Protein AF-A0A7S2YCL0-F1 (afdb_monomer_lite)

InterPro domains:
  IPR013525 ABC-2 type transporter, transmembrane domain [PF12698] (14-224)
  IPR026082 ABC transporter A [PTHR19229] (8-286)

Foldseek 3Di:
DDPDPDDDDDDDDDDFDFDVVLVVCLLCQLVVVLVVCLQVQLVLLLVLLVCLLVVVVVVVVVVPDDPVVVLVVSLVVQLVVLLVVLVVVLVVCCVPPQVQADSVLSSLLSSLLSLLSSLQSLLLSLVDNDSVVRSVVRSVVSVVLQVVLVVCPPPDLQPPLVVLLVSLLRSSSLSSVLSSQQSVCVRRSNGDDPVQQPDGSCGNVNSSVSSNVSSVVSNVSSVLSNQQPDRPDDPRDHNCVVVDCCVVVCVVVVVVVVVVVVVVVVVVVVVVVVVVVVVVVVPPDDDDDDDDDDDDDDDDDDDDDDDPDDDDDDDDDDDDDDDDDDDDDDDD

Structure (mmCIF, N/CA/C/O backbone):
data_AF-A0A7S2YCL0-F1
#
_entry.id   AF-A0A7S2YCL0-F1
#
loop_
_atom_site.group_PDB
_atom_site.id
_atom_site.type_symbol
_atom_site.label_atom_id
_atom_site.label_alt_id
_atom_site.label_comp_id
_atom_site.label_asym_id
_atom_site.label_entity_id
_atom_site.label_seq_id
_atom_site.pdbx_PDB_ins_code
_atom_site.Cartn_x
_atom_site.Cartn_y
_atom_site.Cartn_z
_atom_site.occupancy
_atom_site.B_iso_or_equiv
_atom_site.auth_seq_id
_atom_site.auth_comp_id
_atom_site.auth_asym_id
_atom_site.auth_atom_id
_atom_site.pdbx_PDB_model_num
ATOM 1 N N . VAL A 1 1 ? 54.023 2.429 -28.620 1.00 55.50 1 VAL A N 1
ATOM 2 C CA . VAL A 1 1 ? 54.886 1.335 -29.117 1.00 55.50 1 VAL A CA 1
ATOM 3 C C . VAL A 1 1 ? 54.795 0.177 -28.138 1.00 55.50 1 VAL A C 1
ATOM 5 O O . VAL A 1 1 ? 55.450 0.216 -27.111 1.00 55.50 1 VAL A O 1
ATOM 8 N N . THR A 1 2 ? 53.963 -0.818 -28.432 1.00 47.81 2 THR A N 1
ATOM 9 C CA . THR A 1 2 ? 54.122 -2.187 -27.924 1.00 47.81 2 THR A CA 1
ATOM 10 C C . THR A 1 2 ? 53.833 -3.111 -29.101 1.00 47.81 2 THR A C 1
ATOM 12 O O . THR A 1 2 ? 52.740 -3.145 -29.658 1.00 47.81 2 THR A O 1
ATOM 15 N N . SER A 1 3 ? 54.898 -3.748 -29.567 1.00 60.94 3 SER A N 1
ATOM 16 C CA . SER A 1 3 ? 55.007 -4.518 -30.798 1.00 60.94 3 SER A CA 1
ATOM 17 C C . SER A 1 3 ? 54.589 -5.972 -30.580 1.00 60.94 3 SER A C 1
ATOM 19 O O . SER A 1 3 ? 55.447 -6.843 -30.541 1.00 60.94 3 SER A O 1
ATOM 21 N N . ASN A 1 4 ? 53.292 -6.235 -30.421 1.00 62.94 4 ASN A N 1
ATOM 22 C CA . ASN A 1 4 ? 52.701 -7.570 -30.566 1.00 62.94 4 ASN A CA 1
ATOM 23 C C . ASN A 1 4 ? 51.269 -7.388 -31.084 1.00 62.94 4 ASN A C 1
ATOM 25 O O . ASN A 1 4 ? 50.404 -6.895 -30.365 1.00 62.94 4 ASN A O 1
ATOM 29 N N . GLY A 1 5 ? 51.054 -7.706 -32.362 1.00 67.75 5 GLY A N 1
ATOM 30 C CA . GLY A 1 5 ? 49.832 -7.414 -33.116 1.00 67.75 5 GLY A CA 1
ATOM 31 C C . GLY A 1 5 ? 48.642 -8.294 -32.737 1.00 67.75 5 GLY A C 1
ATOM 32 O O . GLY A 1 5 ? 48.183 -9.085 -33.554 1.00 67.75 5 GLY A O 1
ATOM 33 N N . VAL A 1 6 ? 48.135 -8.150 -31.514 1.00 71.50 6 VAL A N 1
ATOM 34 C CA . VAL A 1 6 ? 46.817 -8.662 -31.128 1.00 71.50 6 VAL A CA 1
ATOM 35 C C . VAL A 1 6 ? 45.834 -7.503 -31.225 1.00 71.50 6 VAL A C 1
ATOM 37 O O . VAL A 1 6 ? 45.839 -6.594 -30.398 1.00 71.50 6 VAL A O 1
ATOM 40 N N . TRP A 1 7 ? 45.011 -7.524 -32.269 1.00 76.12 7 TRP A N 1
ATOM 41 C CA . TRP A 1 7 ? 43.908 -6.588 -32.433 1.00 76.12 7 TRP A CA 1
ATOM 42 C C . TRP A 1 7 ? 42.736 -7.083 -31.588 1.00 76.12 7 TRP A C 1
ATOM 44 O O . TRP A 1 7 ? 42.111 -8.087 -31.922 1.00 76.12 7 TRP A O 1
ATOM 54 N N . SER A 1 8 ? 42.447 -6.406 -30.480 1.00 80.31 8 SER A N 1
ATOM 55 C CA . SER A 1 8 ? 41.167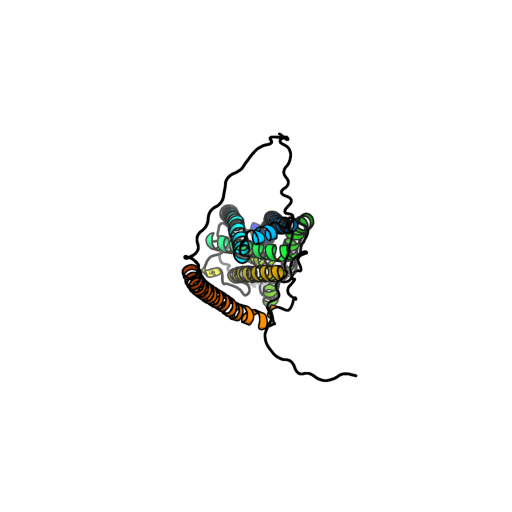 -6.555 -29.792 1.00 80.31 8 SER A CA 1
ATOM 56 C C . SER A 1 8 ? 40.223 -5.468 -30.297 1.00 80.31 8 SER A C 1
ATOM 58 O O . SER A 1 8 ? 40.535 -4.279 -30.254 1.00 80.31 8 SER A O 1
ATOM 60 N N . MET A 1 9 ? 39.068 -5.881 -30.813 1.00 83.69 9 MET A N 1
ATOM 61 C CA . MET A 1 9 ? 37.976 -4.969 -31.135 1.00 83.69 9 MET A CA 1
ATOM 62 C C . MET A 1 9 ? 36.894 -5.135 -30.063 1.00 83.69 9 MET A C 1
ATOM 64 O O . MET A 1 9 ? 36.550 -6.278 -29.745 1.00 83.69 9 MET A O 1
ATOM 68 N N . PRO A 1 10 ? 36.380 -4.045 -29.466 1.00 84.31 10 PRO A N 1
ATOM 69 C CA . PRO A 1 10 ? 35.252 -4.147 -28.550 1.00 84.31 10 PRO A CA 1
ATOM 70 C C . PRO A 1 10 ? 34.038 -4.724 -29.286 1.00 84.31 10 PRO A C 1
ATOM 72 O O . PRO A 1 10 ? 33.841 -4.462 -30.475 1.00 84.31 10 PRO A O 1
ATOM 75 N N . MET A 1 11 ? 33.225 -5.515 -28.583 1.00 87.38 11 MET A N 1
ATOM 76 C CA . MET A 1 11 ? 31.967 -6.004 -29.147 1.00 87.38 11 MET A CA 1
ATOM 77 C C . MET A 1 11 ? 31.071 -4.804 -29.490 1.00 87.38 11 MET A C 1
ATOM 79 O O . MET A 1 11 ? 30.943 -3.901 -28.659 1.00 87.38 11 MET A O 1
ATOM 83 N N . PRO A 1 12 ? 30.463 -4.762 -30.688 1.00 83.62 12 PRO A N 1
ATOM 84 C CA . PRO A 1 12 ? 29.561 -3.680 -31.050 1.00 83.62 12 PRO A CA 1
ATOM 85 C C . PRO A 1 12 ? 28.345 -3.699 -30.120 1.00 83.62 12 PRO A C 1
ATOM 87 O O . PRO A 1 12 ? 27.658 -4.713 -30.002 1.00 83.62 12 PRO A O 1
ATOM 90 N N . THR A 1 13 ? 28.078 -2.577 -29.459 1.00 79.81 13 THR A N 1
ATOM 91 C CA . THR A 1 13 ? 26.872 -2.383 -28.652 1.00 79.81 13 THR A CA 1
ATOM 92 C C . THR A 1 13 ? 25.811 -1.687 -29.493 1.00 79.81 13 THR A C 1
ATOM 94 O O . THR A 1 13 ? 26.124 -0.788 -30.277 1.00 79.81 13 THR A O 1
ATOM 97 N N . ALA A 1 14 ? 24.548 -2.088 -29.338 1.00 79.69 14 ALA A N 1
ATOM 98 C CA . ALA A 1 14 ? 23.437 -1.333 -29.908 1.00 79.69 14 ALA A CA 1
ATOM 99 C C . ALA A 1 14 ? 23.465 0.111 -29.375 1.00 79.69 14 ALA A C 1
ATOM 101 O O . ALA A 1 14 ? 23.953 0.353 -28.269 1.00 79.69 14 ALA A O 1
ATOM 102 N N . SER A 1 15 ? 22.965 1.071 -30.156 1.00 76.19 15 SER A N 1
ATOM 103 C CA . SER A 1 15 ? 22.815 2.445 -29.670 1.00 76.19 15 SER A CA 1
ATOM 104 C C . SER A 1 15 ? 21.860 2.434 -28.476 1.00 76.19 15 SER A C 1
ATOM 106 O O . SER A 1 15 ? 20.716 2.008 -28.610 1.00 76.19 15 SER A O 1
ATOM 108 N N . TYR A 1 16 ? 22.356 2.839 -27.308 1.00 71.19 16 TYR A N 1
ATOM 109 C CA . TYR A 1 16 ? 21.567 2.994 -26.093 1.00 71.19 16 TYR A CA 1
ATOM 110 C C . TYR A 1 16 ? 21.614 4.459 -25.669 1.00 71.19 16 TYR A C 1
ATOM 112 O O . TYR A 1 16 ? 22.673 5.089 -25.685 1.00 71.19 16 TYR A O 1
ATOM 120 N N . SER A 1 17 ? 20.460 4.997 -25.307 1.00 76.69 17 SER A N 1
ATOM 121 C CA . SER A 1 17 ? 20.335 6.308 -24.687 1.00 76.69 17 SER A CA 1
ATOM 122 C C . SER A 1 17 ? 19.995 6.079 -23.219 1.00 76.69 17 SER A C 1
ATOM 124 O O . SER A 1 17 ? 19.212 5.188 -22.891 1.00 76.69 17 SER A O 1
ATOM 126 N N . GLN A 1 18 ? 20.692 6.779 -22.327 1.00 81.12 18 GLN A N 1
ATOM 127 C CA . GLN A 1 18 ? 20.604 6.560 -20.886 1.00 81.12 18 GLN A CA 1
ATOM 128 C C . GLN A 1 18 ? 20.484 7.889 -20.163 1.00 81.12 18 GLN A C 1
ATOM 130 O O . GLN A 1 18 ? 21.313 8.786 -20.328 1.00 81.12 18 GLN A O 1
ATOM 135 N N . ASN A 1 19 ? 19.492 7.974 -19.284 1.00 82.94 19 ASN A N 1
ATOM 136 C CA . ASN A 1 19 ? 19.272 9.158 -18.469 1.00 82.94 19 ASN A CA 1
ATOM 137 C C . ASN A 1 19 ? 20.024 9.057 -17.141 1.00 82.94 19 ASN A C 1
ATOM 139 O O . ASN A 1 19 ? 19.508 8.528 -16.158 1.00 82.94 19 ASN A O 1
ATOM 143 N N . SER A 1 20 ? 21.223 9.644 -17.064 1.00 83.38 20 SER A N 1
ATOM 144 C CA . SER A 1 20 ? 22.061 9.659 -15.847 1.00 83.38 20 SER A CA 1
ATOM 145 C C . SER A 1 20 ? 21.361 10.206 -14.591 1.00 83.38 20 SER A C 1
ATOM 147 O O . SER A 1 20 ? 21.779 9.900 -13.476 1.00 83.38 20 SER A O 1
ATOM 149 N N . PHE A 1 21 ? 20.282 10.981 -14.746 1.00 86.00 21 PHE A N 1
ATOM 150 C CA . PHE A 1 21 ? 19.443 11.439 -13.637 1.00 86.00 21 PHE A CA 1
ATOM 151 C C . PHE A 1 21 ? 18.826 10.275 -12.844 1.00 86.00 21 PHE A C 1
ATOM 153 O O . PHE A 1 21 ? 18.900 10.263 -11.615 1.00 86.00 21 PHE A O 1
ATOM 160 N N . PHE A 1 22 ? 18.276 9.266 -13.525 1.00 84.12 22 PHE A N 1
ATOM 161 C CA . PHE A 1 22 ? 17.622 8.128 -12.870 1.00 84.12 22 PHE A CA 1
ATOM 162 C C . PHE A 1 22 ? 18.607 7.199 -12.165 1.00 84.12 22 PHE A C 1
ATOM 164 O O . PHE A 1 22 ? 18.249 6.594 -11.160 1.00 84.12 22 PHE A O 1
ATOM 171 N N . LEU A 1 23 ? 19.871 7.175 -12.594 1.00 83.00 23 LEU A N 1
ATOM 172 C CA . LEU A 1 23 ? 20.928 6.453 -11.886 1.00 83.00 23 LEU A CA 1
ATOM 173 C C . LEU A 1 23 ? 21.175 7.047 -10.487 1.00 83.00 23 LEU A C 1
ATOM 175 O O . LEU A 1 23 ? 21.351 6.311 -9.520 1.00 83.00 23 LEU A O 1
ATOM 179 N N . ALA A 1 24 ? 21.148 8.378 -10.365 1.00 83.38 24 ALA A N 1
ATOM 180 C CA . ALA A 1 24 ? 21.387 9.070 -9.098 1.00 83.38 24 ALA A CA 1
ATOM 181 C C . ALA A 1 24 ? 20.121 9.267 -8.243 1.00 83.38 24 ALA A C 1
ATOM 183 O O . ALA A 1 24 ? 20.219 9.348 -7.023 1.00 83.38 24 ALA A O 1
ATOM 184 N N . VAL A 1 25 ? 18.940 9.384 -8.857 1.00 85.38 25 VAL A N 1
ATOM 185 C CA . VAL A 1 25 ? 17.693 9.761 -8.160 1.00 85.38 25 VAL A CA 1
ATOM 186 C C . VAL A 1 25 ? 16.675 8.619 -8.099 1.00 85.38 25 VAL A C 1
ATOM 188 O O . VAL A 1 25 ? 15.780 8.647 -7.256 1.00 85.38 25 VAL A O 1
ATOM 191 N N . GLY A 1 26 ? 16.825 7.577 -8.918 1.00 84.25 26 GLY A N 1
ATOM 192 C CA . GLY A 1 26 ? 15.862 6.480 -9.036 1.00 84.25 26 GLY A CA 1
ATOM 193 C C . GLY A 1 26 ? 15.510 5.824 -7.704 1.00 84.25 26 GLY A C 1
ATOM 194 O O . GLY A 1 26 ? 14.338 5.712 -7.351 1.00 84.25 26 GLY A O 1
ATOM 195 N N . TYR A 1 27 ? 16.523 5.528 -6.890 1.00 83.19 27 TYR A N 1
ATOM 196 C CA . TYR A 1 27 ? 16.338 4.912 -5.573 1.00 83.19 27 TYR A CA 1
ATOM 197 C C . TYR A 1 27 ? 15.680 5.822 -4.522 1.00 83.19 27 TYR A C 1
ATOM 199 O O . TYR A 1 27 ? 15.253 5.350 -3.463 1.00 83.19 27 TYR A O 1
ATOM 207 N N . LEU A 1 28 ? 15.618 7.135 -4.771 1.00 90.12 28 LEU A N 1
ATOM 208 C CA . LEU A 1 28 ? 14.940 8.110 -3.912 1.00 90.12 28 LEU A CA 1
ATOM 209 C C . LEU A 1 28 ? 13.470 8.294 -4.302 1.00 90.12 28 LEU A C 1
ATOM 211 O O . LEU A 1 28 ? 12.695 8.804 -3.492 1.00 90.12 28 LEU A O 1
ATOM 215 N N . LEU A 1 29 ? 13.056 7.863 -5.498 1.00 90.88 29 LEU A N 1
ATOM 216 C CA . LEU A 1 29 ? 11.692 8.056 -5.992 1.00 90.88 29 LEU A CA 1
ATOM 217 C C . LEU A 1 29 ? 10.661 7.433 -5.040 1.00 90.88 29 LEU A C 1
ATOM 219 O O . LEU A 1 29 ? 9.745 8.117 -4.586 1.00 90.88 29 LEU A O 1
ATOM 223 N N . GLY A 1 30 ? 10.868 6.178 -4.632 1.00 91.19 30 GLY A N 1
ATOM 224 C CA . GLY A 1 30 ? 9.996 5.510 -3.659 1.00 91.19 30 GLY A CA 1
ATOM 225 C C . GLY A 1 30 ? 9.957 6.229 -2.305 1.00 91.19 30 GLY A C 1
ATOM 226 O O . GLY A 1 30 ? 8.882 6.496 -1.768 1.00 91.19 30 GLY A O 1
ATOM 227 N N . LEU A 1 31 ? 11.126 6.626 -1.790 1.00 92.81 31 LEU A N 1
ATOM 228 C CA . LEU A 1 31 ? 11.255 7.353 -0.523 1.00 92.81 31 LEU A CA 1
ATOM 229 C C . LEU A 1 31 ? 10.479 8.678 -0.544 1.00 92.81 31 LEU A C 1
ATOM 231 O O . LEU A 1 31 ? 9.746 8.970 0.399 1.00 92.81 31 LEU A O 1
ATOM 235 N N . THR A 1 32 ? 10.631 9.481 -1.598 1.00 92.62 32 THR A N 1
ATOM 236 C CA . THR A 1 32 ? 9.996 10.807 -1.691 1.00 92.62 32 THR A CA 1
ATOM 237 C C . THR A 1 32 ? 8.472 10.718 -1.700 1.00 92.62 32 THR A C 1
ATOM 239 O O . THR A 1 32 ? 7.808 11.477 -0.992 1.00 92.62 32 THR A O 1
ATOM 242 N N . ILE A 1 33 ? 7.905 9.751 -2.424 1.00 93.31 33 ILE A N 1
ATOM 243 C CA . ILE A 1 33 ? 6.454 9.559 -2.476 1.00 93.31 33 ILE A CA 1
ATOM 244 C C . ILE A 1 33 ? 5.940 9.034 -1.130 1.00 93.31 33 ILE A C 1
ATOM 246 O O . ILE A 1 33 ? 4.971 9.571 -0.599 1.00 93.31 33 ILE A O 1
ATOM 250 N N . VAL A 1 34 ? 6.617 8.062 -0.512 1.00 94.62 34 VAL A N 1
ATOM 251 C CA . VAL A 1 34 ? 6.248 7.561 0.827 1.00 94.62 34 VAL A CA 1
ATOM 252 C C . VAL A 1 34 ? 6.273 8.690 1.866 1.00 94.62 34 VAL A C 1
ATOM 254 O O . VAL A 1 34 ? 5.360 8.794 2.686 1.00 94.62 34 VAL A O 1
ATOM 257 N N . MET A 1 35 ? 7.257 9.591 1.788 1.00 94.31 35 MET A N 1
ATOM 258 C CA . MET A 1 35 ? 7.332 10.785 2.637 1.00 94.31 35 MET A CA 1
ATOM 259 C C . MET A 1 35 ? 6.148 11.733 2.425 1.00 94.31 35 MET A C 1
ATOM 261 O O . MET A 1 35 ? 5.574 12.222 3.400 1.00 94.31 35 MET A O 1
ATOM 265 N N . ALA A 1 36 ? 5.730 11.957 1.177 1.00 94.31 36 ALA A N 1
ATOM 266 C CA . ALA A 1 36 ? 4.555 12.774 0.875 1.00 94.31 36 ALA A CA 1
ATOM 267 C C . ALA A 1 36 ? 3.268 12.190 1.491 1.00 94.31 36 ALA A C 1
ATOM 269 O O . ALA A 1 36 ? 2.395 12.931 1.947 1.00 94.31 36 ALA A O 1
ATOM 270 N N . TYR A 1 37 ? 3.171 10.860 1.585 1.00 94.62 37 TYR A N 1
ATOM 271 C CA . TYR A 1 37 ? 2.031 10.167 2.188 1.00 94.62 37 TYR A CA 1
ATOM 272 C C . TYR A 1 37 ? 2.004 10.199 3.724 1.00 94.62 37 TYR A C 1
ATOM 274 O O . TYR A 1 37 ? 0.965 9.883 4.313 1.00 94.62 37 TYR A O 1
ATOM 282 N N . LEU A 1 38 ? 3.068 10.641 4.405 1.00 95.50 38 LEU A N 1
ATOM 283 C CA . LEU A 1 38 ? 3.092 10.718 5.872 1.00 95.50 38 LEU A CA 1
ATOM 284 C C . LEU A 1 38 ? 2.026 11.665 6.431 1.00 95.50 38 LEU A C 1
ATOM 286 O O . LEU A 1 38 ? 1.370 11.340 7.423 1.00 95.50 38 LEU A O 1
ATOM 290 N N . TYR A 1 39 ? 1.825 12.821 5.794 1.00 94.38 39 TYR A N 1
ATOM 291 C CA . TYR A 1 39 ? 0.844 13.800 6.259 1.00 94.38 39 TYR A CA 1
ATOM 292 C C . TYR A 1 39 ? -0.607 13.292 6.127 1.00 94.38 39 TYR A C 1
ATOM 294 O O . TYR A 1 39 ? -1.308 13.268 7.148 1.00 94.38 39 TYR A O 1
ATOM 302 N N . PRO A 1 40 ? -1.066 12.806 4.951 1.00 95.00 40 PRO A N 1
ATOM 303 C CA . PRO A 1 40 ? -2.383 12.174 4.820 1.00 95.00 40 PRO A CA 1
ATOM 304 C C . PRO A 1 40 ? -2.600 11.016 5.804 1.00 95.00 40 PRO A C 1
ATOM 306 O O . PRO A 1 40 ? -3.656 10.920 6.429 1.00 95.00 40 PRO A O 1
ATOM 309 N N . THR A 1 41 ? -1.578 10.180 6.000 1.00 94.88 41 THR A N 1
ATOM 3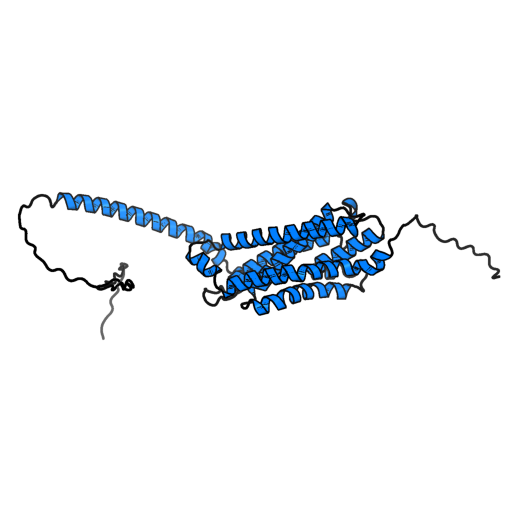10 C CA . THR A 1 41 ? -1.602 9.034 6.926 1.00 94.88 41 THR A CA 1
ATOM 311 C C . THR A 1 41 ? -1.792 9.486 8.375 1.00 94.88 41 THR A C 1
ATOM 313 O O . THR A 1 41 ? -2.677 8.990 9.075 1.00 94.88 41 THR A O 1
ATOM 316 N N . SER A 1 42 ? -1.013 10.475 8.828 1.00 95.94 42 SER A N 1
ATOM 317 C CA . SER A 1 42 ? -1.142 11.054 10.172 1.00 95.94 42 SER A CA 1
ATOM 318 C C . SER A 1 42 ? -2.546 11.607 10.410 1.00 95.94 42 SER A C 1
ATOM 320 O O . SER A 1 42 ? -3.155 11.350 11.454 1.00 95.94 42 SER A O 1
ATOM 322 N N . ARG A 1 43 ? -3.094 12.321 9.418 1.00 95.69 43 ARG A N 1
ATOM 323 C CA . ARG A 1 43 ? -4.436 12.893 9.514 1.00 95.69 43 ARG A CA 1
ATOM 324 C C . ARG A 1 43 ? -5.507 11.810 9.608 1.00 95.69 43 ARG A C 1
ATOM 326 O O . ARG A 1 43 ? -6.374 11.920 10.472 1.00 95.69 43 ARG A O 1
ATOM 333 N N . LEU A 1 44 ? -5.436 10.776 8.771 1.00 95.94 44 LEU A N 1
ATOM 334 C CA . LEU A 1 44 ? -6.403 9.679 8.772 1.00 95.94 44 LEU A CA 1
ATOM 335 C C . LEU A 1 44 ? -6.413 8.941 10.117 1.00 95.94 44 LEU A C 1
ATOM 337 O O . LEU A 1 44 ? -7.470 8.786 10.728 1.00 95.94 44 LEU A O 1
ATOM 341 N N . ILE A 1 45 ? -5.237 8.551 10.617 1.00 95.38 45 ILE A N 1
ATOM 342 C CA . ILE A 1 45 ? -5.107 7.858 11.907 1.00 95.38 45 ILE A CA 1
ATOM 343 C C . ILE A 1 45 ? -5.647 8.731 13.038 1.00 95.38 45 ILE A C 1
ATOM 345 O O . ILE A 1 45 ? -6.397 8.246 13.886 1.00 95.38 45 ILE A O 1
ATOM 349 N N . LYS A 1 46 ? -5.310 10.026 13.040 1.00 95.44 46 LYS A N 1
ATOM 350 C CA . LYS A 1 46 ? -5.809 10.959 14.051 1.00 95.44 46 LYS A CA 1
ATOM 351 C C . LYS A 1 46 ? -7.335 11.010 14.061 1.00 95.44 46 LYS A C 1
ATOM 353 O O . LYS A 1 46 ? -7.902 10.885 15.135 1.00 95.44 46 LYS A O 1
ATOM 358 N N . LEU A 1 47 ? -7.984 11.152 12.903 1.00 95.00 47 LEU A N 1
ATOM 359 C CA . LEU A 1 47 ? -9.447 11.235 12.812 1.00 95.00 47 LEU A CA 1
ATOM 360 C C . LEU A 1 47 ? -10.129 9.965 13.335 1.00 95.00 47 LEU A C 1
ATOM 362 O O . LEU A 1 47 ? -11.078 10.053 14.111 1.00 95.00 47 LEU A O 1
ATOM 366 N N . ILE A 1 48 ? -9.609 8.789 12.970 1.00 93.06 48 ILE A N 1
ATOM 367 C CA . ILE A 1 48 ? -10.157 7.507 13.432 1.00 93.06 48 ILE A CA 1
ATOM 368 C C . ILE A 1 48 ? -9.998 7.365 14.953 1.00 93.06 48 ILE A C 1
ATOM 370 O O . ILE A 1 48 ? -10.908 6.897 15.635 1.00 93.06 48 ILE A O 1
ATOM 374 N N . VAL A 1 49 ? -8.845 7.747 15.509 1.00 93.31 49 VAL A N 1
ATOM 375 C CA . VAL A 1 49 ? -8.595 7.639 16.957 1.00 93.31 49 VAL A CA 1
ATOM 376 C C . VAL A 1 49 ? -9.336 8.723 17.740 1.00 93.31 49 VAL A C 1
ATOM 378 O O . VAL A 1 49 ? -9.799 8.459 18.841 1.00 93.31 49 VAL A O 1
ATOM 381 N N . GLU A 1 50 ? -9.515 9.915 17.179 1.00 93.88 50 GLU A N 1
ATOM 382 C CA . GLU A 1 50 ? -10.297 11.000 17.778 1.00 93.88 50 GLU A CA 1
ATOM 383 C C . GLU A 1 50 ? -11.782 10.632 17.877 1.00 93.88 50 GLU A C 1
ATOM 385 O O . GLU A 1 50 ? -12.405 10.841 18.918 1.00 93.88 50 GLU A O 1
ATOM 390 N N . GLU A 1 51 ? -12.340 9.986 16.850 1.00 91.69 51 GLU A N 1
ATOM 391 C CA . GLU A 1 51 ? -13.703 9.450 16.906 1.00 91.69 51 GLU A CA 1
ATOM 392 C C . GLU A 1 51 ? -13.855 8.367 17.991 1.00 91.69 51 GLU A C 1
ATOM 394 O O . GLU A 1 51 ? -14.890 8.275 18.661 1.00 91.69 51 GLU A O 1
ATOM 399 N N . LYS A 1 52 ? -12.808 7.556 18.202 1.00 86.94 52 LYS A N 1
ATOM 400 C CA . LYS A 1 52 ? -12.762 6.565 19.288 1.00 86.94 52 LYS A CA 1
ATOM 401 C C . LYS A 1 52 ? -12.647 7.228 20.659 1.00 86.94 52 LYS A C 1
ATOM 403 O O . LYS A 1 52 ? -13.365 6.837 21.573 1.00 86.94 52 LYS A O 1
ATOM 408 N N . GLU A 1 53 ? -11.783 8.229 20.798 1.00 90.12 53 GLU A N 1
ATOM 409 C CA . GLU A 1 53 ? -11.536 8.949 22.052 1.00 90.12 53 GLU A CA 1
ATOM 410 C C . GLU A 1 53 ? -12.779 9.727 22.515 1.00 90.12 53 GLU A C 1
ATOM 412 O O . GLU A 1 53 ? -13.115 9.713 23.697 1.00 90.12 53 GLU A O 1
ATOM 417 N N . THR A 1 54 ? -13.510 10.336 21.579 1.00 89.56 54 THR A N 1
ATOM 418 C CA . THR A 1 54 ? -14.774 11.056 21.835 1.00 89.56 54 THR A CA 1
ATOM 419 C C . THR A 1 54 ? -15.992 10.140 21.970 1.00 89.56 54 THR A C 1
ATOM 421 O O . THR A 1 54 ? -17.078 10.610 22.307 1.00 89.56 54 THR A O 1
ATOM 424 N N . LYS A 1 55 ? -15.831 8.834 21.720 1.00 87.38 55 LYS A N 1
ATOM 425 C CA . LYS A 1 55 ? -16.897 7.818 21.779 1.00 87.38 55 LYS A CA 1
ATOM 426 C C . LYS A 1 55 ? -18.059 8.088 20.816 1.00 87.38 55 LYS A C 1
ATOM 428 O O . LYS A 1 55 ? -19.142 7.523 20.971 1.00 87.38 55 LYS A O 1
ATOM 433 N N . LEU A 1 56 ? -17.828 8.879 19.764 1.00 87.19 56 LEU A N 1
ATOM 434 C CA . LEU A 1 56 ? -18.837 9.186 18.744 1.00 87.19 56 LEU A CA 1
ATOM 435 C C . LEU A 1 56 ? -19.382 7.912 18.082 1.00 87.19 56 LEU A C 1
ATOM 437 O O . LEU A 1 56 ? -20.587 7.795 17.853 1.00 87.19 56 LEU A O 1
ATOM 441 N N . LYS A 1 57 ? -18.518 6.910 17.878 1.00 85.69 57 LYS A N 1
ATOM 442 C CA . LYS A 1 57 ? -18.902 5.597 17.338 1.00 85.69 57 LYS A CA 1
ATOM 443 C C . LYS A 1 57 ? -19.943 4.871 18.203 1.00 85.69 57 LYS A C 1
ATOM 445 O O . LYS A 1 57 ? -20.852 4.245 17.663 1.00 85.69 57 LYS A O 1
ATOM 450 N N . GLU A 1 58 ? -19.833 4.939 19.530 1.00 86.12 58 GLU A N 1
ATOM 451 C CA . GLU A 1 58 ? -20.771 4.276 20.451 1.00 86.12 58 GLU A CA 1
ATOM 452 C C . GLU A 1 58 ? -22.117 5.001 20.479 1.00 86.12 58 GLU A C 1
ATOM 454 O O . GLU A 1 58 ? -23.165 4.363 20.369 1.00 86.12 58 GLU A O 1
ATOM 459 N N . THR A 1 59 ? -22.086 6.335 20.506 1.00 89.81 59 THR A N 1
ATOM 460 C CA . THR A 1 59 ? -23.281 7.180 20.387 1.00 89.81 59 THR A CA 1
ATOM 461 C C . THR A 1 59 ? -24.056 6.872 19.104 1.00 89.81 59 THR A C 1
ATOM 463 O O . THR A 1 59 ? -25.273 6.692 19.137 1.00 89.81 59 THR A O 1
ATOM 466 N N . MET A 1 60 ? -23.357 6.708 17.977 1.00 88.94 60 MET A N 1
ATOM 467 C CA . MET A 1 60 ? -23.970 6.363 16.691 1.00 88.94 60 MET A CA 1
ATOM 468 C C . MET A 1 60 ? -24.626 4.969 16.700 1.00 88.94 60 MET A C 1
ATOM 470 O O . MET A 1 60 ? -25.662 4.761 16.065 1.00 88.94 60 MET A O 1
ATOM 474 N N . PHE A 1 61 ? -24.072 4.010 17.448 1.00 86.75 61 PHE A N 1
ATOM 475 C CA . PHE A 1 61 ? -24.684 2.687 17.618 1.00 86.75 61 PHE A CA 1
ATOM 476 C C . PHE A 1 61 ? -25.915 2.714 18.523 1.00 86.75 61 PHE A C 1
ATOM 478 O O . PHE A 1 61 ? -26.879 2.002 18.241 1.00 86.75 61 PHE A O 1
ATOM 485 N N . ILE A 1 62 ? -25.932 3.563 19.554 1.00 89.12 62 ILE A N 1
ATOM 486 C CA . ILE A 1 62 ? -27.116 3.779 20.400 1.00 89.12 62 ILE A CA 1
ATOM 487 C C . ILE A 1 62 ? -28.265 4.385 19.579 1.00 89.12 62 ILE A C 1
ATOM 489 O O . ILE A 1 62 ? -29.416 3.993 19.753 1.00 89.12 62 ILE A O 1
ATOM 493 N N . MET A 1 63 ? -27.954 5.256 18.613 1.00 91.88 63 MET A N 1
ATOM 494 C CA . MET A 1 63 ? -28.921 5.815 17.656 1.00 91.88 63 MET A CA 1
ATOM 495 C C . MET A 1 63 ? -29.447 4.796 16.622 1.00 91.88 63 MET A C 1
ATOM 497 O O . MET A 1 63 ? -30.291 5.137 15.797 1.00 91.88 63 MET A O 1
ATOM 501 N N . GLY A 1 64 ? -28.981 3.542 16.655 1.00 88.56 64 GLY A N 1
ATOM 502 C CA . GLY A 1 64 ? -29.487 2.455 15.813 1.00 88.56 64 GLY A CA 1
ATOM 503 C C . GLY A 1 64 ? -28.662 2.163 14.559 1.00 88.56 64 GLY A C 1
ATOM 504 O O . GLY A 1 64 ? -29.088 1.360 13.721 1.00 88.56 64 GLY A O 1
ATOM 505 N N . LEU A 1 65 ? -27.472 2.758 14.406 1.00 90.31 65 LEU A N 1
ATOM 506 C CA . LEU A 1 65 ? -26.613 2.442 13.270 1.00 90.31 65 LEU A CA 1
ATOM 507 C C . LEU A 1 65 ? -26.023 1.027 13.382 1.00 90.31 65 LEU A C 1
ATOM 509 O O . LEU A 1 65 ? -25.492 0.610 14.410 1.00 90.31 65 LEU A O 1
ATOM 513 N N . LYS A 1 66 ? -26.049 0.288 12.270 1.00 87.50 66 LYS A N 1
ATOM 514 C CA . LYS A 1 66 ? -25.390 -1.018 12.153 1.00 87.50 66 LYS A CA 1
ATOM 515 C C . LYS A 1 66 ? -23.855 -0.858 12.129 1.00 87.50 66 LYS A C 1
ATOM 517 O O . LYS A 1 66 ? -23.356 -0.071 11.325 1.00 87.50 66 LYS A O 1
ATOM 522 N N . PRO A 1 67 ? -23.084 -1.681 12.867 1.00 83.00 67 PRO A N 1
ATOM 523 C CA . PRO A 1 67 ? -21.614 -1.630 12.871 1.00 83.00 67 PRO A CA 1
ATOM 524 C C . PRO A 1 67 ? -20.948 -1.773 11.498 1.00 83.00 67 PRO A C 1
ATOM 526 O O . PRO A 1 67 ? -19.931 -1.138 11.233 1.00 83.00 67 PRO A O 1
ATOM 529 N N . TRP A 1 68 ? -21.543 -2.571 10.607 1.00 85.94 68 TRP A N 1
ATOM 530 C CA . TRP A 1 68 ? -21.061 -2.743 9.233 1.00 85.94 68 TRP A CA 1
ATOM 531 C C . TRP A 1 68 ? -21.199 -1.475 8.386 1.00 85.94 68 TRP A C 1
ATOM 533 O O . TRP A 1 68 ? -20.331 -1.204 7.565 1.00 85.94 68 TRP A O 1
ATOM 543 N N . ALA A 1 69 ? -22.251 -0.679 8.606 1.00 90.62 69 ALA A N 1
ATOM 544 C CA . ALA A 1 69 ? -22.460 0.560 7.858 1.00 90.62 69 ALA A CA 1
ATOM 545 C C . ALA A 1 69 ? -21.368 1.588 8.179 1.00 90.62 69 ALA A C 1
ATOM 547 O O . ALA A 1 69 ? -20.843 2.228 7.276 1.00 90.62 69 ALA A O 1
ATOM 548 N N . HIS A 1 70 ? -20.973 1.680 9.451 1.00 88.44 70 HIS A N 1
ATOM 549 C CA . HIS A 1 70 ? -19.872 2.540 9.880 1.00 88.44 70 HIS A CA 1
ATOM 550 C C . HIS A 1 70 ? -18.532 2.127 9.248 1.00 88.44 70 HIS A C 1
ATOM 552 O O . HIS A 1 70 ? -17.797 2.979 8.758 1.00 88.44 70 HIS A O 1
ATOM 558 N N . TRP A 1 71 ? -18.236 0.823 9.202 1.00 87.88 71 TRP A N 1
ATOM 559 C CA . TRP A 1 71 ? -17.024 0.305 8.554 1.00 87.88 71 TRP A CA 1
ATOM 560 C C . TRP A 1 71 ? -16.971 0.635 7.056 1.00 87.88 71 TRP A C 1
ATOM 562 O O . TRP A 1 71 ? -15.955 1.121 6.567 1.00 87.88 71 TRP A O 1
ATOM 572 N N . ILE A 1 72 ? -18.076 0.424 6.335 1.00 90.75 72 ILE A N 1
ATOM 573 C CA . ILE A 1 72 ? -18.159 0.712 4.895 1.00 90.75 72 ILE A CA 1
ATOM 574 C C . ILE A 1 72 ? -18.060 2.219 4.629 1.00 90.75 72 ILE A C 1
ATOM 576 O O . ILE A 1 72 ? -17.378 2.620 3.690 1.00 90.75 72 ILE A O 1
ATOM 580 N N . ALA A 1 73 ? -18.689 3.056 5.460 1.00 93.25 73 ALA A N 1
ATOM 581 C CA . ALA A 1 73 ? -18.621 4.510 5.325 1.00 93.25 73 ALA A CA 1
ATOM 582 C C . ALA A 1 73 ? -17.184 5.026 5.470 1.00 93.25 73 ALA A C 1
ATOM 584 O O . ALA A 1 73 ? -16.704 5.768 4.614 1.00 93.25 73 ALA A O 1
ATOM 585 N N . TRP A 1 74 ? -16.471 4.576 6.506 1.00 91.75 74 TRP A N 1
ATOM 586 C CA . TRP A 1 74 ? -15.065 4.924 6.702 1.00 91.75 74 TRP A CA 1
ATOM 587 C C . TRP A 1 74 ? -14.185 4.447 5.551 1.00 91.75 74 TRP A C 1
ATOM 589 O O . TRP A 1 74 ? -13.355 5.215 5.062 1.00 91.75 74 TRP A O 1
ATOM 599 N N . MET A 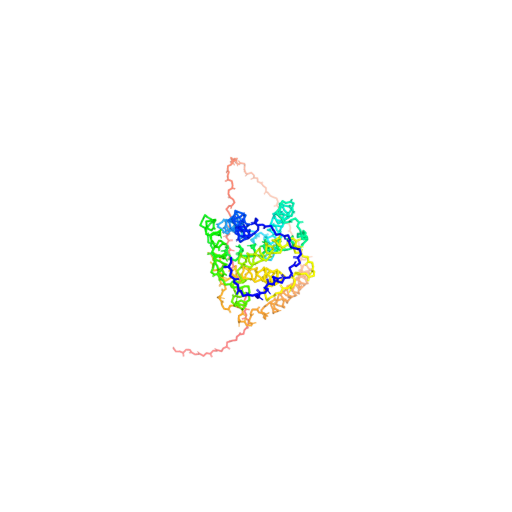1 75 ? -14.396 3.214 5.087 1.00 91.12 75 MET A N 1
ATOM 600 C CA . MET A 1 75 ? -13.656 2.657 3.959 1.00 91.12 75 MET A CA 1
ATOM 601 C C . MET A 1 75 ? -13.893 3.465 2.676 1.00 91.12 75 MET A C 1
ATOM 603 O O . MET A 1 75 ? -12.941 3.841 2.001 1.00 91.12 75 MET A O 1
ATOM 607 N N . SER A 1 76 ? -15.152 3.794 2.375 1.00 93.75 76 SER A N 1
ATOM 608 C CA . SER A 1 76 ? -15.536 4.553 1.183 1.00 93.75 76 SER A CA 1
ATOM 609 C C . SER A 1 76 ? -14.996 5.983 1.209 1.00 93.75 76 SER A C 1
ATOM 611 O O . SER A 1 76 ? -14.386 6.416 0.236 1.00 93.75 76 SER A O 1
ATOM 613 N N . CYS A 1 77 ? -15.183 6.725 2.305 1.00 95.44 77 CYS A N 1
ATOM 614 C CA . CYS A 1 77 ? -14.681 8.098 2.413 1.00 95.44 77 CYS A CA 1
ATOM 615 C C . CYS A 1 77 ? -13.151 8.148 2.339 1.00 95.44 77 CYS A C 1
ATOM 617 O O . CYS A 1 77 ? -12.596 8.995 1.640 1.00 95.44 77 CYS A O 1
ATOM 619 N N . SER A 1 78 ? -12.467 7.219 3.015 1.00 94.31 78 SER A N 1
ATOM 620 C CA . SER A 1 78 ? -11.002 7.157 2.988 1.00 94.31 78 SER A CA 1
ATOM 621 C C . SER A 1 78 ? -10.488 6.811 1.591 1.00 94.31 78 SER A C 1
ATOM 623 O O . SER A 1 78 ? -9.562 7.461 1.118 1.00 94.31 78 SER A O 1
ATOM 625 N N . LEU A 1 79 ? -11.121 5.855 0.900 1.00 93.81 79 LEU A N 1
ATOM 626 C CA . LEU A 1 79 ? -10.767 5.483 -0.472 1.00 93.81 79 LEU A CA 1
ATOM 627 C C . LEU A 1 79 ? -10.958 6.648 -1.447 1.00 93.81 79 LEU A C 1
ATOM 629 O O . LEU A 1 79 ? -10.099 6.859 -2.293 1.00 93.81 79 LEU A O 1
ATOM 633 N N . LEU A 1 80 ? -12.028 7.438 -1.314 1.00 95.81 80 LEU A N 1
ATOM 634 C CA . LEU A 1 80 ? -12.240 8.613 -2.164 1.00 95.81 80 LEU A CA 1
ATOM 635 C C . LEU A 1 80 ? -11.155 9.677 -1.951 1.00 95.81 80 LEU A C 1
ATOM 637 O O . LEU A 1 80 ? -10.570 10.153 -2.919 1.00 95.81 80 LEU A O 1
ATOM 641 N N . ILE A 1 81 ? -10.845 10.021 -0.697 1.00 95.44 81 ILE A N 1
ATOM 642 C CA . ILE A 1 81 ? -9.826 11.036 -0.379 1.00 95.44 81 ILE A CA 1
ATOM 643 C C . ILE A 1 81 ? -8.446 10.591 -0.881 1.00 95.44 81 ILE A C 1
ATOM 645 O O . ILE A 1 81 ? -7.759 11.344 -1.569 1.00 95.44 81 ILE A O 1
ATOM 649 N N . PHE A 1 82 ? -8.049 9.357 -0.570 1.00 95.31 82 PHE A N 1
ATOM 650 C CA . PHE A 1 82 ? -6.762 8.809 -0.998 1.00 95.31 82 PHE A CA 1
ATOM 651 C C . PHE A 1 82 ? -6.708 8.550 -2.508 1.00 95.31 82 PHE A C 1
ATOM 653 O O . PHE A 1 82 ? -5.653 8.723 -3.108 1.00 95.31 82 PHE A O 1
ATOM 660 N N . GLY A 1 83 ? -7.836 8.226 -3.142 1.00 95.38 83 GLY A N 1
ATOM 661 C CA . GLY A 1 83 ? -7.949 8.099 -4.593 1.00 95.38 83 GLY A CA 1
ATOM 662 C C . GLY A 1 83 ? -7.709 9.425 -5.315 1.00 95.38 83 GLY A C 1
ATOM 663 O O . GLY A 1 83 ? -6.968 9.458 -6.293 1.00 95.38 83 GLY A O 1
ATOM 664 N N . VAL A 1 84 ? -8.246 10.539 -4.802 1.00 96.19 84 VAL A N 1
ATOM 665 C CA . VAL A 1 84 ? -7.953 11.877 -5.350 1.00 96.19 84 VAL A CA 1
ATOM 666 C C . VAL A 1 84 ? -6.464 12.207 -5.215 1.00 96.19 84 VAL A C 1
ATOM 668 O O . VAL A 1 84 ? -5.855 12.683 -6.172 1.00 96.19 84 VAL A O 1
ATOM 671 N N . ILE A 1 85 ? -5.851 11.903 -4.064 1.00 95.75 85 ILE A N 1
ATOM 672 C CA . ILE A 1 85 ? -4.402 12.077 -3.866 1.00 95.75 85 ILE A CA 1
ATOM 673 C C . ILE A 1 85 ? -3.615 11.229 -4.879 1.00 95.75 85 ILE A C 1
ATOM 675 O O . ILE A 1 85 ? -2.685 11.740 -5.499 1.00 95.75 85 ILE A O 1
ATOM 679 N N . ALA A 1 86 ? -4.010 9.974 -5.110 1.00 95.94 86 ALA A N 1
ATOM 680 C CA . ALA A 1 86 ? -3.367 9.088 -6.079 1.00 95.94 86 ALA A CA 1
ATOM 681 C C . ALA A 1 86 ? -3.412 9.643 -7.511 1.00 95.94 86 ALA A C 1
ATOM 683 O O . ALA A 1 86 ? -2.389 9.644 -8.199 1.00 95.94 86 ALA A O 1
ATOM 684 N N . VAL A 1 87 ? -4.564 10.167 -7.949 1.00 95.81 87 VAL A N 1
ATOM 685 C CA . VAL A 1 87 ? -4.713 10.800 -9.273 1.00 95.81 87 VAL A CA 1
ATOM 686 C C . VAL A 1 87 ? -3.773 12.000 -9.410 1.00 95.81 87 VAL A C 1
ATOM 688 O O . VAL A 1 87 ? -3.064 12.111 -10.409 1.00 95.81 87 VAL A O 1
ATOM 691 N N . LEU A 1 88 ? -3.729 12.878 -8.402 1.00 95.12 88 LEU A N 1
ATOM 692 C CA . LEU A 1 88 ? -2.887 14.080 -8.425 1.00 95.12 88 LEU A CA 1
ATOM 693 C C . LEU A 1 88 ? -1.392 13.744 -8.460 1.00 95.12 88 LEU A C 1
ATOM 695 O O . LEU A 1 88 ? -0.643 14.339 -9.237 1.00 95.12 88 LEU A O 1
ATOM 699 N N . VAL A 1 89 ? -0.958 12.773 -7.652 1.00 94.12 89 VAL A N 1
ATOM 700 C CA . VAL A 1 89 ? 0.436 12.306 -7.646 1.00 94.12 89 VAL A CA 1
ATOM 701 C C . VAL A 1 89 ? 0.795 11.679 -8.991 1.00 94.12 89 VAL A C 1
ATOM 703 O O . VAL A 1 89 ? 1.831 12.023 -9.551 1.00 94.12 89 VAL A O 1
ATOM 706 N N . THR A 1 90 ? -0.073 10.832 -9.552 1.00 94.31 90 THR A N 1
ATOM 707 C CA . THR A 1 90 ? 0.172 10.183 -10.851 1.00 94.31 90 THR A CA 1
ATOM 708 C C . THR A 1 90 ? 0.297 11.204 -11.979 1.00 94.31 90 THR A C 1
ATOM 710 O O . THR A 1 90 ? 1.236 11.138 -12.766 1.00 94.31 90 THR A O 1
ATOM 713 N N . ASN A 1 91 ? -0.615 12.179 -12.034 1.00 93.38 91 ASN A N 1
ATOM 714 C CA . ASN A 1 91 ? -0.586 13.240 -13.040 1.00 93.38 91 ASN A CA 1
ATOM 715 C C . ASN A 1 91 ? 0.710 14.066 -12.939 1.00 93.38 91 ASN A C 1
ATOM 717 O O . ASN A 1 91 ? 1.347 14.367 -13.945 1.00 93.38 91 ASN A O 1
ATOM 721 N N . SER A 1 92 ? 1.152 14.357 -11.712 1.00 93.06 92 SER A N 1
ATOM 722 C CA . SER A 1 92 ? 2.393 15.098 -11.470 1.00 93.06 92 SER A CA 1
ATOM 723 C C . SER A 1 92 ? 3.639 14.303 -11.883 1.00 93.06 92 SER A C 1
ATOM 725 O O . SER A 1 92 ? 4.567 14.882 -12.450 1.00 93.06 92 SER A O 1
ATOM 727 N N . LEU A 1 93 ? 3.659 12.989 -11.622 1.00 91.75 93 LEU A N 1
ATOM 728 C CA . LEU A 1 93 ? 4.771 12.097 -11.963 1.00 91.75 93 LEU A CA 1
ATOM 729 C C . LEU A 1 93 ? 4.887 11.869 -13.472 1.00 91.75 93 LEU A C 1
ATOM 731 O O . LEU A 1 93 ? 5.981 12.009 -14.011 1.00 91.75 93 LEU A O 1
ATOM 735 N N . SER A 1 94 ? 3.773 11.560 -14.138 1.00 90.69 94 SER A N 1
ATOM 736 C CA . SER A 1 94 ? 3.747 11.256 -15.574 1.00 90.69 94 SER A CA 1
ATOM 737 C C . SER A 1 94 ? 4.124 12.462 -16.440 1.00 90.69 94 SER A C 1
ATOM 739 O O . SER A 1 94 ? 4.769 12.295 -17.466 1.00 90.69 94 SER A O 1
ATOM 741 N N . ASN A 1 95 ? 3.782 13.683 -16.017 1.00 88.75 95 ASN A N 1
ATOM 742 C CA . ASN A 1 95 ? 4.065 14.881 -16.812 1.00 88.75 95 ASN A CA 1
ATOM 743 C C . ASN A 1 95 ? 5.499 15.416 -16.667 1.00 88.75 95 ASN A C 1
ATOM 745 O O . ASN A 1 95 ? 5.957 16.131 -17.551 1.00 88.75 95 ASN A O 1
ATOM 749 N N . ASN A 1 96 ? 6.180 15.150 -15.545 1.00 86.62 96 ASN A N 1
ATOM 750 C CA . ASN A 1 96 ? 7.467 15.795 -15.237 1.00 86.62 96 ASN A CA 1
ATOM 751 C C . ASN A 1 96 ? 8.640 14.822 -15.116 1.00 86.62 96 ASN A C 1
ATOM 753 O O . ASN A 1 96 ? 9.764 15.192 -15.439 1.00 86.62 96 ASN A O 1
ATOM 757 N N . VAL A 1 97 ? 8.405 13.630 -14.563 1.00 86.50 97 VAL A N 1
ATOM 758 C CA . VAL A 1 97 ? 9.480 12.715 -14.158 1.00 86.50 97 VAL A CA 1
ATOM 759 C C . VAL A 1 97 ? 9.472 11.476 -15.042 1.00 86.50 97 VAL A C 1
ATOM 761 O O . VAL A 1 97 ? 10.475 11.181 -15.673 1.00 86.50 97 VAL A O 1
ATOM 764 N N . LEU A 1 98 ? 8.344 10.771 -15.114 1.00 86.75 98 LEU A N 1
ATOM 765 C CA . LEU A 1 98 ? 8.207 9.491 -15.809 1.00 86.75 98 LEU A CA 1
ATOM 766 C C . LEU A 1 98 ? 7.529 9.710 -17.162 1.00 86.75 98 LEU A C 1
ATOM 768 O O . LEU A 1 98 ? 6.316 9.550 -17.283 1.00 86.75 98 LEU A O 1
ATOM 772 N N . THR A 1 99 ? 8.313 10.134 -18.150 1.00 85.12 99 THR A N 1
ATOM 773 C CA . THR A 1 99 ? 7.807 10.563 -19.463 1.00 85.12 99 THR A CA 1
ATOM 774 C C . THR A 1 99 ? 7.561 9.373 -20.391 1.00 85.12 99 THR A C 1
ATOM 776 O O . THR A 1 99 ? 6.642 9.417 -21.206 1.00 85.12 99 THR A O 1
ATOM 779 N N . TYR A 1 100 ? 8.354 8.305 -20.269 1.00 87.31 100 TYR A N 1
ATOM 780 C CA . TYR A 1 100 ? 8.269 7.130 -21.146 1.00 87.31 100 TYR A CA 1
ATOM 781 C C . TYR A 1 100 ? 7.314 6.047 -20.627 1.00 87.31 100 TYR A C 1
ATOM 783 O O . TYR A 1 100 ? 6.920 5.154 -21.373 1.00 87.31 100 TYR A O 1
ATOM 791 N N . SER A 1 101 ? 6.947 6.104 -19.348 1.00 90.06 101 SER A N 1
ATOM 792 C CA . SER A 1 101 ? 6.105 5.098 -18.699 1.00 90.06 101 SER A CA 1
ATOM 793 C C . SER A 1 101 ? 4.607 5.345 -18.912 1.00 90.06 101 SER A C 1
ATOM 795 O O . SER A 1 101 ? 4.127 6.473 -18.801 1.00 90.06 101 SER A O 1
ATOM 797 N N . ASP A 1 102 ? 3.840 4.273 -19.130 1.00 92.00 102 ASP A N 1
ATOM 798 C CA . ASP A 1 102 ? 2.396 4.365 -19.350 1.00 92.00 102 ASP A CA 1
ATOM 799 C C . ASP A 1 102 ? 1.652 4.893 -18.098 1.00 92.00 102 ASP A C 1
ATOM 801 O O . ASP A 1 102 ? 1.688 4.265 -17.027 1.00 92.00 102 ASP A O 1
ATOM 805 N N . PRO A 1 103 ? 0.881 5.997 -18.205 1.00 90.69 103 PRO A N 1
ATOM 806 C CA . PRO A 1 103 ? 0.248 6.646 -17.051 1.00 90.69 103 PRO A CA 1
ATOM 807 C C . PRO A 1 103 ? -0.802 5.769 -16.359 1.00 90.69 103 PRO A C 1
ATOM 809 O O . PRO A 1 103 ? -1.057 5.928 -15.165 1.00 90.69 103 PRO A O 1
ATOM 812 N N . VAL A 1 104 ? -1.408 4.823 -17.084 1.00 92.50 104 VAL A N 1
ATOM 813 C CA . VAL A 1 104 ? -2.415 3.899 -16.539 1.00 92.50 104 VAL A CA 1
ATOM 814 C C . VAL A 1 104 ? -1.788 2.926 -15.536 1.00 92.50 104 VAL A C 1
ATOM 816 O O . VAL A 1 104 ? -2.357 2.703 -14.468 1.00 92.50 104 VAL A O 1
ATOM 819 N N . TYR A 1 105 ? -0.603 2.381 -15.825 1.00 91.75 105 TYR A N 1
ATOM 820 C CA . TYR A 1 105 ? 0.091 1.462 -14.914 1.00 91.75 105 TYR A CA 1
ATOM 821 C C . TYR A 1 105 ? 0.614 2.192 -13.676 1.00 91.75 105 TYR A C 1
ATOM 823 O O . TYR A 1 105 ? 0.470 1.692 -12.558 1.00 91.75 105 TYR A O 1
ATOM 831 N N . LEU A 1 106 ? 1.137 3.410 -13.861 1.00 93.31 106 LEU A N 1
ATOM 832 C CA . LEU A 1 106 ? 1.527 4.282 -12.753 1.00 93.31 106 LEU A CA 1
ATOM 833 C C . LEU A 1 106 ? 0.334 4.613 -11.851 1.00 93.31 106 LEU A C 1
ATOM 835 O O . LEU A 1 106 ? 0.461 4.551 -10.626 1.00 93.31 106 LEU A O 1
ATOM 839 N N . PHE A 1 107 ? -0.833 4.892 -12.442 1.00 95.00 107 PHE A N 1
ATOM 840 C CA . PHE A 1 107 ? -2.060 5.137 -11.690 1.00 95.00 107 PHE A CA 1
ATOM 841 C C . PHE A 1 107 ? -2.443 3.937 -10.825 1.00 95.00 107 PHE A C 1
ATOM 843 O O . PHE A 1 107 ? -2.650 4.102 -9.625 1.00 95.00 107 PHE A O 1
ATOM 850 N N . TRP A 1 108 ? -2.509 2.731 -11.400 1.00 95.00 108 TRP A N 1
ATOM 851 C CA . TRP A 1 108 ? -2.865 1.527 -10.645 1.00 95.00 108 TRP A CA 1
ATOM 852 C C . TRP A 1 108 ? -1.885 1.245 -9.508 1.00 95.00 108 TRP A C 1
ATOM 854 O O . TRP A 1 108 ? -2.310 0.949 -8.391 1.00 95.00 108 TRP A O 1
ATOM 864 N N . TRP A 1 109 ? -0.586 1.387 -9.759 1.00 94.94 109 TRP A N 1
ATOM 865 C CA . TRP A 1 109 ? 0.444 1.183 -8.746 1.00 94.94 109 TRP A CA 1
ATOM 866 C C . TRP A 1 109 ? 0.323 2.166 -7.573 1.00 94.94 109 TRP A C 1
ATOM 868 O O . TRP A 1 109 ? 0.285 1.739 -6.415 1.00 94.94 109 TRP A O 1
ATOM 878 N N . ILE A 1 110 ? 0.174 3.467 -7.850 1.00 95.75 110 ILE A N 1
ATOM 879 C CA . ILE A 1 110 ? -0.003 4.485 -6.804 1.00 95.75 110 ILE A CA 1
ATOM 880 C C . ILE A 1 110 ? -1.346 4.294 -6.090 1.00 95.75 110 ILE A C 1
ATOM 882 O O . ILE A 1 110 ? -1.393 4.368 -4.865 1.00 95.75 110 ILE A O 1
ATOM 886 N N . PHE A 1 111 ? -2.424 4.001 -6.820 1.00 96.69 111 PHE A N 1
ATOM 887 C CA . PHE A 1 111 ? -3.756 3.785 -6.257 1.00 96.69 111 PHE A CA 1
ATOM 888 C C . PHE A 1 111 ? -3.780 2.615 -5.268 1.00 96.69 111 PHE A C 1
ATOM 890 O O . PHE A 1 111 ? -4.280 2.770 -4.151 1.00 96.69 111 PHE A O 1
ATOM 897 N N . PHE A 1 112 ? -3.193 1.468 -5.627 1.00 96.38 112 PHE A N 1
ATOM 898 C CA . PHE A 1 112 ? -3.121 0.322 -4.719 1.00 96.38 112 PHE A CA 1
ATOM 899 C C . PHE A 1 112 ? -2.213 0.578 -3.516 1.00 96.38 112 PHE A C 1
ATOM 901 O O . PHE A 1 112 ? -2.512 0.120 -2.413 1.00 96.38 112 PHE A O 1
ATOM 908 N N . PHE A 1 113 ? -1.153 1.372 -3.674 1.00 96.50 113 PHE A N 1
ATOM 909 C CA . PHE A 1 113 ? -0.374 1.843 -2.531 1.00 96.50 113 PHE A CA 1
ATOM 910 C C . PHE A 1 113 ? -1.203 2.727 -1.590 1.00 96.50 113 PHE A C 1
ATOM 912 O O . PHE A 1 113 ? -1.142 2.564 -0.365 1.00 96.50 113 PHE A O 1
ATOM 919 N N . SER A 1 114 ? -2.036 3.618 -2.131 1.00 96.38 114 SER A N 1
ATOM 920 C CA . SER A 1 114 ? -2.941 4.438 -1.328 1.00 96.38 114 SER A CA 1
ATOM 921 C C . SER A 1 114 ? -3.966 3.582 -0.577 1.00 96.38 114 SER A C 1
ATOM 923 O O . SER A 1 114 ? -4.177 3.796 0.618 1.00 96.38 114 SER A O 1
ATOM 925 N N . THR A 1 115 ? -4.574 2.581 -1.225 1.00 95.06 115 THR A N 1
ATOM 926 C CA . THR A 1 115 ? -5.537 1.682 -0.562 1.00 95.06 115 THR A CA 1
ATOM 927 C C . THR A 1 115 ? -4.877 0.795 0.492 1.00 95.06 115 THR A C 1
ATOM 929 O O . THR A 1 115 ? -5.446 0.615 1.572 1.00 95.06 115 THR A O 1
ATOM 932 N N . ALA A 1 116 ? -3.663 0.302 0.237 1.00 96.25 116 ALA A N 1
ATOM 933 C CA . ALA A 1 116 ? -2.890 -0.469 1.209 1.00 96.25 116 ALA A CA 1
ATOM 934 C C . ALA A 1 116 ? -2.535 0.384 2.436 1.00 96.25 116 ALA A C 1
ATOM 936 O O . ALA A 1 116 ? -2.701 -0.051 3.577 1.00 96.25 116 ALA A O 1
ATOM 937 N N . THR A 1 117 ? -2.147 1.644 2.212 1.00 95.50 117 THR A N 1
ATOM 938 C CA . THR A 1 117 ? -1.875 2.622 3.275 1.00 95.50 117 THR A CA 1
ATOM 939 C C . THR A 1 117 ? -3.114 2.900 4.126 1.00 95.50 117 THR A C 1
ATOM 941 O O . THR A 1 117 ? -3.023 2.948 5.353 1.00 95.50 117 THR A O 1
ATOM 944 N N . VAL A 1 118 ? -4.292 3.032 3.509 1.00 95.31 118 VAL A N 1
ATOM 945 C CA . VAL A 1 118 ? -5.564 3.186 4.233 1.00 95.31 118 VAL A CA 1
ATOM 946 C C . VAL A 1 118 ? -5.843 1.962 5.113 1.00 95.31 118 VAL A C 1
ATOM 948 O O . VAL A 1 118 ? -6.146 2.122 6.297 1.00 95.31 118 VAL A O 1
ATOM 951 N N . GLY A 1 119 ? -5.681 0.746 4.580 1.00 94.19 119 GLY A N 1
ATOM 952 C CA . GLY A 1 119 ? -5.801 -0.490 5.360 1.00 94.19 119 GLY A CA 1
ATOM 953 C C . GLY A 1 119 ? -4.843 -0.514 6.556 1.00 94.19 119 GLY A C 1
ATOM 954 O O . GLY A 1 119 ? -5.256 -0.777 7.688 1.00 94.19 119 GLY A O 1
ATOM 955 N N . PHE A 1 120 ? -3.577 -0.163 6.326 1.00 94.88 120 PHE A N 1
ATOM 956 C CA . PHE A 1 120 ? -2.552 -0.066 7.365 1.00 94.88 120 PHE A CA 1
ATOM 957 C C . PHE A 1 120 ? -2.919 0.955 8.456 1.00 94.88 120 PHE A C 1
ATOM 959 O O . PHE A 1 120 ? -2.776 0.670 9.647 1.00 94.88 120 PHE A O 1
ATOM 966 N N . CYS A 1 121 ? -3.475 2.111 8.077 1.00 94.44 121 CYS A N 1
ATOM 967 C CA . CYS A 1 121 ? -3.969 3.119 9.018 1.00 94.44 121 CYS A CA 1
ATOM 968 C C . CYS A 1 121 ? -5.103 2.585 9.897 1.00 94.44 121 CYS A C 1
ATOM 970 O O . CYS A 1 121 ? -5.099 2.832 11.103 1.00 94.44 121 CYS A O 1
ATOM 972 N N . PHE A 1 122 ? -6.060 1.842 9.330 1.00 92.31 122 PHE A N 1
ATOM 973 C CA . PHE A 1 122 ? -7.143 1.228 10.105 1.00 92.31 122 PHE A CA 1
ATOM 974 C C . PHE A 1 122 ? -6.617 0.201 11.112 1.00 92.31 122 PHE A C 1
ATOM 976 O O . PHE A 1 122 ? -7.058 0.196 12.266 1.00 92.31 122 PHE A O 1
ATOM 983 N N . ALA A 1 123 ? -5.647 -0.626 10.707 1.00 92.50 123 ALA A N 1
ATOM 984 C CA . ALA A 1 123 ? -4.985 -1.572 11.598 1.00 92.50 123 ALA A CA 1
ATOM 985 C C . ALA A 1 123 ? -4.246 -0.852 12.738 1.00 92.50 123 ALA A C 1
ATOM 987 O O . ALA A 1 123 ? -4.490 -1.151 13.905 1.00 92.50 123 ALA A O 1
ATOM 988 N N . LEU A 1 124 ? -3.429 0.162 12.444 1.00 92.88 124 LEU A N 1
ATOM 989 C CA . LEU A 1 124 ? -2.724 0.936 13.475 1.00 92.88 124 LEU A CA 1
ATOM 990 C C . LEU A 1 124 ? -3.669 1.689 14.410 1.00 92.88 124 LEU A C 1
ATOM 992 O O . LEU A 1 124 ? -3.486 1.670 15.625 1.00 92.88 124 LEU A O 1
ATOM 996 N N . ALA A 1 125 ? -4.708 2.326 13.873 1.00 91.88 125 ALA A N 1
ATOM 997 C CA . ALA A 1 125 ? -5.664 3.091 14.665 1.00 91.88 125 ALA A CA 1
ATOM 998 C C . ALA A 1 125 ? -6.452 2.217 15.654 1.00 91.88 125 ALA A C 1
ATOM 1000 O O . ALA A 1 125 ? -7.070 2.740 16.579 1.00 91.88 125 ALA A O 1
ATOM 1001 N N . SER A 1 126 ? -6.490 0.892 15.472 1.00 88.56 126 SER A N 1
ATOM 1002 C CA . SER A 1 126 ? -7.087 -0.041 16.439 1.00 88.56 126 SER A CA 1
ATOM 1003 C C . SER A 1 126 ? -6.263 -0.219 17.718 1.00 88.56 126 SER A C 1
ATOM 1005 O O . SER A 1 126 ? -6.841 -0.525 18.756 1.00 88.56 126 SER A O 1
ATOM 1007 N N . LEU A 1 127 ? -4.952 0.035 17.662 1.00 87.12 127 LEU A N 1
ATOM 1008 C CA . LEU A 1 127 ? -4.023 -0.164 18.777 1.00 87.12 127 LEU A CA 1
ATOM 1009 C C . LEU A 1 127 ? -3.888 1.072 19.679 1.00 87.12 127 LEU A C 1
ATOM 1011 O O . LEU A 1 127 ? -3.345 0.974 20.778 1.00 87.12 127 LEU A O 1
ATOM 1015 N N . PHE A 1 128 ? -4.366 2.235 19.230 1.00 88.81 128 PHE A N 1
ATOM 1016 C CA . PHE A 1 128 ? -4.232 3.496 19.957 1.00 88.81 128 PHE A CA 1
ATOM 1017 C C . PHE A 1 128 ? -5.557 3.982 20.544 1.00 88.81 128 PHE A C 1
ATOM 1019 O O . PHE A 1 128 ? -6.575 4.031 19.857 1.00 88.81 128 PHE A O 1
ATOM 1026 N N . SER A 1 129 ? -5.499 4.452 21.792 1.00 88.69 129 SER A N 1
ATOM 1027 C CA . SER A 1 129 ? -6.641 5.063 22.494 1.00 88.69 129 SER A CA 1
ATOM 1028 C C . SER A 1 129 ? -6.587 6.595 22.550 1.00 88.69 129 SER A C 1
ATOM 1030 O O . SER A 1 129 ? -7.572 7.222 22.922 1.00 88.69 129 SER A O 1
ATOM 1032 N N . LYS A 1 130 ? -5.438 7.210 22.229 1.00 91.12 130 LYS A N 1
ATOM 1033 C CA . LYS A 1 130 ? -5.201 8.662 22.339 1.00 91.12 130 LYS A CA 1
ATOM 1034 C C . LYS A 1 130 ? -4.821 9.272 20.995 1.00 91.12 130 LYS A C 1
ATOM 1036 O O . LYS A 1 130 ? -3.801 8.891 20.417 1.00 91.12 130 LYS A O 1
ATOM 1041 N N . ALA A 1 131 ? -5.581 10.267 20.533 1.00 93.25 131 ALA A N 1
ATOM 1042 C CA . ALA A 1 131 ? -5.425 10.827 19.188 1.00 93.25 131 ALA A CA 1
ATOM 1043 C C . ALA A 1 131 ? -4.088 11.561 18.992 1.00 93.25 131 ALA A C 1
ATOM 1045 O O . ALA A 1 131 ? -3.446 11.430 17.948 1.00 93.25 131 ALA A O 1
ATOM 1046 N N . LYS A 1 132 ? -3.620 12.297 20.013 1.00 93.50 132 LYS A N 1
ATOM 1047 C CA . LYS A 1 132 ? -2.347 13.041 19.951 1.00 93.50 132 LYS A CA 1
ATOM 1048 C C . LYS A 1 132 ? -1.155 12.108 19.729 1.00 93.50 132 LYS A C 1
ATOM 1050 O O . LYS A 1 132 ? -0.333 12.363 18.853 1.00 93.50 132 LYS A O 1
ATOM 1055 N N . LEU A 1 133 ? -1.097 11.006 20.475 1.00 93.62 133 LEU A N 1
ATOM 1056 C CA . LEU A 1 133 ? -0.038 10.006 20.352 1.00 93.62 133 LEU A CA 1
ATOM 1057 C C . LEU A 1 133 ? -0.125 9.272 19.006 1.00 93.62 133 LEU A C 1
ATOM 1059 O O . LEU A 1 133 ? 0.880 9.155 18.308 1.00 93.62 133 LEU A O 1
ATOM 1063 N N . ALA A 1 134 ? -1.330 8.875 18.590 1.00 93.06 134 ALA A N 1
ATOM 1064 C CA . ALA A 1 134 ? -1.543 8.200 17.312 1.00 93.06 134 ALA A CA 1
ATOM 1065 C C . ALA A 1 134 ? -1.122 9.059 16.105 1.00 93.06 134 ALA A C 1
ATOM 1067 O O . ALA A 1 134 ? -0.555 8.538 15.149 1.00 93.06 134 ALA A O 1
ATOM 1068 N N . SER A 1 135 ? -1.329 10.381 16.165 1.00 93.38 135 SER A N 1
ATOM 1069 C CA . SER A 1 135 ? -0.934 11.298 15.086 1.00 93.38 135 SER A CA 1
ATOM 1070 C C . SER A 1 135 ? 0.582 11.392 14.867 1.00 93.38 135 SER A C 1
ATOM 1072 O O . SER A 1 135 ? 1.015 11.649 13.746 1.00 93.38 135 SER A O 1
ATOM 1074 N N . ILE A 1 136 ? 1.383 11.151 15.912 1.00 95.12 136 ILE A N 1
ATOM 1075 C CA . ILE A 1 136 ? 2.852 11.162 15.842 1.00 95.12 136 ILE A CA 1
ATOM 1076 C C . ILE A 1 136 ? 3.373 9.775 15.453 1.00 95.12 136 ILE A C 1
ATOM 1078 O O . ILE A 1 136 ? 4.221 9.652 14.573 1.00 95.12 136 ILE A O 1
ATOM 1082 N N . ILE A 1 137 ? 2.852 8.718 16.084 1.00 94.62 137 ILE A N 1
ATOM 1083 C CA . ILE A 1 137 ? 3.349 7.352 15.871 1.00 94.62 137 ILE A CA 1
ATOM 1084 C C . ILE A 1 137 ? 2.870 6.770 14.536 1.00 94.62 137 ILE A C 1
ATOM 1086 O O . ILE A 1 137 ? 3.596 6.005 13.915 1.00 94.62 137 ILE A O 1
ATOM 1090 N N . GLY A 1 138 ? 1.689 7.156 14.054 1.00 93.94 138 GLY A N 1
ATOM 1091 C CA . GLY A 1 138 ? 1.136 6.704 12.777 1.00 93.94 138 GLY A CA 1
ATOM 1092 C C . GLY A 1 138 ? 2.079 6.876 11.575 1.00 93.94 138 GLY A C 1
ATOM 1093 O O . GLY A 1 138 ? 2.455 5.876 10.962 1.00 93.94 138 GLY A O 1
ATOM 1094 N N . PRO A 1 139 ? 2.513 8.106 11.241 1.00 94.31 139 PRO A N 1
ATOM 1095 C CA . PRO A 1 139 ? 3.479 8.325 10.166 1.00 94.31 139 PRO A CA 1
ATOM 1096 C C . PRO A 1 139 ? 4.844 7.693 10.472 1.00 94.31 139 PRO A C 1
ATOM 1098 O O . PRO A 1 139 ? 5.469 7.154 9.566 1.00 94.31 139 PRO A O 1
ATOM 1101 N N . MET A 1 140 ? 5.290 7.675 11.735 1.00 95.38 140 MET A N 1
ATOM 1102 C CA . MET A 1 140 ? 6.535 6.991 12.114 1.00 95.38 140 MET A CA 1
ATOM 1103 C C . MET A 1 140 ? 6.479 5.492 11.787 1.00 95.38 140 MET A C 1
ATOM 1105 O O . MET A 1 140 ? 7.450 4.931 11.290 1.00 95.38 140 MET A O 1
ATOM 1109 N N . ALA A 1 141 ? 5.337 4.845 12.015 1.00 95.25 141 ALA A N 1
ATOM 1110 C CA . ALA A 1 141 ? 5.137 3.443 11.683 1.00 95.25 141 ALA A CA 1
ATOM 1111 C C . ALA A 1 141 ? 5.142 3.210 10.164 1.00 95.25 141 ALA A C 1
ATOM 1113 O O . ALA A 1 141 ? 5.746 2.242 9.714 1.00 95.25 141 ALA A O 1
ATOM 1114 N N . LEU A 1 142 ? 4.546 4.109 9.371 1.00 94.94 142 LEU A N 1
ATOM 1115 C CA . LEU A 1 142 ? 4.623 4.047 7.904 1.00 94.94 142 LEU A CA 1
ATOM 1116 C C . LEU A 1 142 ? 6.051 4.280 7.388 1.00 94.94 142 LEU A C 1
ATOM 1118 O O . LEU A 1 142 ? 6.476 3.647 6.431 1.00 94.94 142 LEU A O 1
ATOM 1122 N N . PHE A 1 143 ? 6.830 5.139 8.044 1.00 94.06 143 PHE A N 1
ATOM 1123 C CA . PHE A 1 143 ? 8.249 5.274 7.733 1.00 94.06 143 PHE A CA 1
ATOM 1124 C C . PHE A 1 143 ? 9.049 4.027 8.145 1.00 94.06 143 PHE A C 1
ATOM 1126 O O . PHE A 1 143 ? 9.940 3.593 7.423 1.00 94.06 143 PHE A O 1
ATOM 1133 N N . ALA A 1 144 ? 8.708 3.386 9.265 1.00 93.62 144 ALA A N 1
ATOM 1134 C CA . ALA A 1 144 ? 9.355 2.147 9.692 1.00 93.62 144 ALA A CA 1
ATOM 1135 C C . ALA A 1 144 ? 9.123 0.996 8.699 1.00 93.62 144 ALA A C 1
ATOM 1137 O O . ALA A 1 144 ? 10.034 0.201 8.466 1.00 93.62 144 ALA A O 1
ATOM 1138 N N . THR A 1 145 ? 7.946 0.928 8.064 1.00 93.31 145 THR A N 1
ATOM 1139 C CA . THR A 1 145 ? 7.668 -0.081 7.030 1.00 93.31 145 THR A CA 1
ATOM 1140 C C . THR A 1 145 ? 8.517 0.100 5.773 1.00 93.31 145 THR A C 1
ATOM 1142 O O . THR A 1 145 ? 8.621 -0.845 5.005 1.00 93.31 145 THR A O 1
ATOM 1145 N N . LEU A 1 146 ? 9.175 1.251 5.582 1.00 92.00 146 LEU A N 1
ATOM 1146 C CA . LEU A 1 146 ? 10.119 1.510 4.489 1.00 92.00 146 LEU A CA 1
ATOM 1147 C C . LEU A 1 146 ? 11.525 0.940 4.754 1.00 92.00 146 LEU A C 1
ATOM 1149 O O . LEU A 1 146 ? 12.259 0.644 3.810 1.00 92.00 146 LEU A O 1
ATOM 1153 N N . LEU A 1 147 ? 11.916 0.777 6.024 1.00 90.44 147 LEU A N 1
ATOM 1154 C CA . LEU A 1 147 ? 13.281 0.404 6.422 1.00 90.44 147 LEU A CA 1
ATOM 1155 C C . LEU A 1 147 ? 13.819 -0.872 5.758 1.00 90.44 147 LEU A C 1
ATOM 1157 O O . LEU A 1 147 ? 14.985 -0.855 5.354 1.00 90.44 147 LEU A O 1
ATOM 1161 N N . PRO A 1 148 ? 13.030 -1.952 5.571 1.00 89.19 148 PRO A N 1
ATOM 1162 C CA . PRO A 1 148 ? 13.539 -3.153 4.917 1.00 89.19 148 PRO A CA 1
ATOM 1163 C C . PRO A 1 148 ? 14.074 -2.890 3.507 1.00 89.19 148 PRO A C 1
ATOM 1165 O O . PRO A 1 148 ? 15.042 -3.530 3.111 1.00 89.19 148 PRO A O 1
ATOM 1168 N N . ARG A 1 149 ? 13.541 -1.900 2.775 1.00 88.00 149 ARG A N 1
ATOM 1169 C CA . ARG A 1 149 ? 14.038 -1.534 1.440 1.00 88.00 149 ARG A CA 1
ATOM 1170 C C . ARG A 1 149 ? 15.511 -1.120 1.480 1.00 88.00 149 ARG A C 1
ATOM 1172 O O . ARG A 1 149 ? 16.283 -1.511 0.612 1.00 88.00 149 ARG A O 1
ATOM 1179 N N . PHE A 1 150 ? 15.922 -0.374 2.507 1.00 86.19 150 PHE A N 1
ATOM 1180 C CA . PHE A 1 150 ? 17.306 0.090 2.649 1.00 86.19 150 PHE A CA 1
ATOM 1181 C C . PHE A 1 150 ? 18.290 -1.043 2.949 1.00 86.19 150 PHE A C 1
ATOM 1183 O O . PHE A 1 150 ? 19.443 -0.963 2.540 1.00 86.19 150 PHE A O 1
ATOM 1190 N N . ILE A 1 151 ? 17.835 -2.118 3.597 1.00 85.75 151 ILE A N 1
ATOM 1191 C CA . ILE A 1 151 ? 18.655 -3.313 3.838 1.00 85.75 151 ILE A CA 1
ATOM 1192 C C . ILE A 1 151 ? 18.967 -4.022 2.511 1.00 85.75 151 ILE A C 1
ATOM 1194 O O . ILE A 1 151 ? 20.071 -4.526 2.317 1.00 85.75 151 ILE A O 1
ATOM 1198 N N . PHE A 1 152 ? 18.015 -4.022 1.573 1.00 81.62 152 PHE A N 1
ATOM 1199 C CA . PHE A 1 152 ? 18.164 -4.666 0.266 1.00 81.62 152 PHE A CA 1
ATOM 1200 C C . PHE A 1 152 ? 18.884 -3.812 -0.786 1.00 81.62 152 PHE A C 1
ATOM 1202 O O . PHE A 1 152 ? 19.123 -4.305 -1.884 1.00 81.62 152 PHE A O 1
ATOM 1209 N N . PHE A 1 153 ? 19.280 -2.577 -0.461 1.00 74.88 153 PHE A N 1
ATOM 1210 C CA . PHE A 1 153 ? 19.901 -1.655 -1.418 1.00 74.88 153 PHE A CA 1
ATOM 1211 C C . PHE A 1 153 ? 21.234 -2.166 -1.997 1.00 74.88 153 PHE A C 1
ATOM 1213 O O . PHE A 1 153 ? 21.577 -1.840 -3.126 1.00 74.88 153 PHE A O 1
ATOM 1220 N N . GLY A 1 154 ? 21.977 -2.984 -1.245 1.00 67.44 154 GLY A N 1
ATOM 1221 C CA . GLY A 1 154 ? 23.256 -3.559 -1.685 1.00 67.44 154 GLY A CA 1
ATOM 1222 C C . GLY A 1 154 ? 23.163 -4.923 -2.379 1.00 67.44 154 GLY A C 1
ATOM 1223 O O . GLY A 1 154 ? 24.197 -5.461 -2.760 1.00 67.44 154 GLY A O 1
ATOM 1224 N N . TYR A 1 155 ? 21.967 -5.508 -2.513 1.00 69.25 155 TYR A N 1
ATOM 1225 C CA . TYR A 1 155 ? 21.785 -6.841 -3.099 1.00 69.25 155 TYR A CA 1
ATOM 1226 C C . TYR A 1 155 ? 21.354 -6.758 -4.565 1.00 69.25 155 TYR A C 1
ATOM 1228 O O . TYR A 1 155 ? 20.455 -5.993 -4.918 1.00 69.25 155 TYR A O 1
ATOM 1236 N N . ASN A 1 156 ? 21.934 -7.612 -5.413 1.00 63.53 156 ASN A N 1
ATOM 1237 C CA . ASN A 1 156 ? 21.582 -7.699 -6.831 1.00 63.53 156 ASN A CA 1
ATOM 1238 C C . ASN A 1 156 ? 20.089 -8.024 -7.040 1.00 63.53 156 ASN A C 1
ATOM 1240 O O . ASN A 1 156 ? 19.431 -8.644 -6.195 1.00 63.53 156 ASN A O 1
ATOM 1244 N N . ARG A 1 157 ? 19.537 -7.643 -8.202 1.00 61.03 157 ARG A N 1
ATOM 1245 C CA . ARG A 1 157 ? 18.111 -7.828 -8.553 1.00 61.03 157 ARG A CA 1
ATOM 1246 C C . ARG A 1 157 ? 17.655 -9.292 -8.415 1.00 61.03 157 ARG A C 1
ATOM 1248 O O . ARG A 1 157 ? 16.560 -9.524 -7.906 1.00 61.03 157 ARG A O 1
ATOM 1255 N N . TYR A 1 158 ? 18.546 -10.236 -8.720 1.00 61.84 158 TYR A N 1
ATOM 1256 C CA . TYR A 1 158 ? 18.319 -11.691 -8.713 1.00 61.84 158 TYR A CA 1
ATOM 1257 C C . TYR A 1 158 ? 18.632 -12.388 -7.379 1.00 61.84 158 TYR A C 1
ATOM 1259 O O . TYR A 1 158 ? 18.261 -13.541 -7.168 1.00 61.84 158 TYR A O 1
ATOM 1267 N N . GLU A 1 159 ? 19.299 -11.708 -6.446 1.00 61.31 159 GLU A N 1
ATOM 1268 C CA . GLU A 1 159 ? 19.642 -12.309 -5.160 1.00 61.31 159 GLU A CA 1
ATOM 1269 C C . GLU A 1 159 ? 18.473 -12.190 -4.169 1.00 61.31 159 GLU A C 1
ATOM 1271 O O . GLU A 1 159 ? 17.844 -11.138 -4.023 1.00 61.31 159 GLU A O 1
ATOM 1276 N N . ALA A 1 160 ? 18.167 -13.302 -3.492 1.00 69.94 160 ALA A N 1
ATOM 1277 C CA . ALA A 1 160 ? 17.168 -13.406 -2.425 1.00 69.94 160 ALA A CA 1
ATOM 1278 C C . ALA A 1 160 ? 15.722 -12.990 -2.800 1.00 69.94 160 ALA A C 1
ATOM 1280 O O . ALA A 1 160 ? 15.029 -12.359 -1.998 1.00 69.94 160 ALA A O 1
ATOM 1281 N N . SER A 1 161 ? 15.222 -13.409 -3.974 1.00 74.50 161 SER A N 1
ATOM 1282 C CA . SER A 1 161 ? 13.833 -13.154 -4.425 1.00 74.50 161 SER A CA 1
ATOM 1283 C C . SER A 1 161 ? 12.779 -13.491 -3.355 1.00 74.50 161 SER A C 1
ATOM 1285 O O . SER A 1 161 ? 11.883 -12.692 -3.083 1.00 74.50 161 SER A O 1
ATOM 1287 N N . SER A 1 162 ? 12.926 -14.619 -2.650 1.00 83.88 162 SER A N 1
ATOM 1288 C CA . SER A 1 162 ? 12.017 -14.995 -1.558 1.00 83.88 162 SER A CA 1
ATOM 1289 C C . SER A 1 162 ? 12.029 -13.993 -0.399 1.00 83.88 162 SER A C 1
ATOM 1291 O O . SER A 1 162 ? 10.968 -13.637 0.105 1.00 83.88 162 SER A O 1
ATOM 1293 N N . ALA A 1 163 ? 13.200 -13.498 0.012 1.00 85.25 163 ALA A N 1
ATOM 1294 C CA . ALA A 1 163 ? 13.306 -12.535 1.110 1.00 85.25 163 ALA A CA 1
ATOM 1295 C C . ALA A 1 163 ? 12.694 -11.176 0.734 1.00 85.25 163 ALA A C 1
ATOM 1297 O O . ALA A 1 163 ? 11.994 -10.576 1.549 1.00 85.25 163 ALA A O 1
ATOM 1298 N N . LYS A 1 164 ? 12.873 -10.734 -0.520 1.00 84.00 164 LYS A N 1
ATOM 1299 C CA . LYS A 1 164 ? 12.229 -9.521 -1.053 1.00 84.00 164 LYS A CA 1
ATOM 1300 C C . LYS A 1 164 ? 10.702 -9.646 -1.064 1.00 84.00 164 LYS A C 1
ATOM 1302 O O . LYS A 1 164 ? 10.011 -8.699 -0.694 1.00 84.00 164 LYS A O 1
ATOM 1307 N N . LYS A 1 165 ? 10.168 -10.825 -1.409 1.00 87.50 165 LYS A N 1
ATOM 1308 C 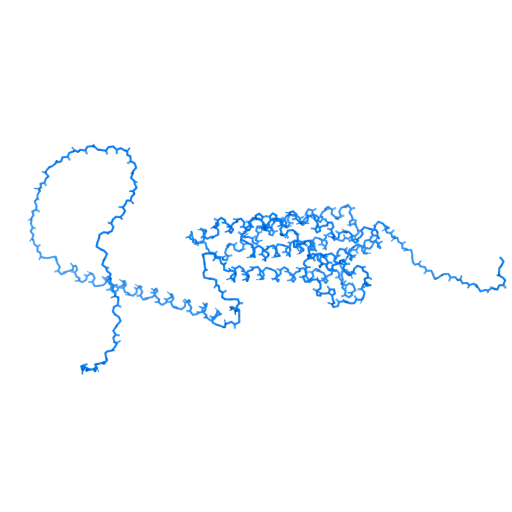CA . LYS A 1 165 ? 8.723 -11.120 -1.354 1.00 87.50 165 LYS A CA 1
ATOM 1309 C C . LYS A 1 165 ? 8.171 -11.025 0.072 1.00 87.50 165 LYS A C 1
ATOM 1311 O O . LYS A 1 165 ? 7.174 -10.347 0.279 1.00 87.50 165 LYS A O 1
ATOM 1316 N N . TRP A 1 166 ? 8.850 -11.606 1.066 1.00 88.75 166 TRP A N 1
ATOM 1317 C CA . TRP A 1 166 ? 8.455 -11.463 2.478 1.00 88.75 166 TRP A CA 1
ATOM 1318 C C . TRP A 1 166 ? 8.535 -10.016 2.970 1.00 88.75 166 TRP A C 1
ATOM 1320 O O . TRP A 1 166 ? 7.640 -9.549 3.669 1.00 88.75 166 TRP A O 1
ATOM 1330 N N . ALA A 1 167 ? 9.578 -9.285 2.574 1.00 88.56 167 ALA A N 1
ATOM 1331 C CA . ALA A 1 167 ? 9.712 -7.870 2.897 1.00 88.56 167 ALA A CA 1
ATOM 1332 C C . ALA A 1 167 ? 8.636 -7.003 2.224 1.00 88.56 167 ALA A C 1
ATOM 1334 O O . ALA A 1 167 ? 8.345 -5.926 2.730 1.00 88.56 167 ALA A O 1
ATOM 1335 N N . SER A 1 168 ? 8.030 -7.468 1.126 1.00 90.31 168 SER A N 1
ATOM 1336 C CA . SER A 1 168 ? 6.944 -6.790 0.401 1.00 90.31 168 SER A CA 1
ATOM 1337 C C . SER A 1 168 ? 5.557 -6.993 1.024 1.00 90.31 168 SER A C 1
ATOM 1339 O O . SER A 1 168 ? 4.583 -6.556 0.437 1.00 90.31 168 SER A O 1
ATOM 1341 N N . LEU A 1 169 ? 5.446 -7.630 2.196 1.00 90.19 169 LEU A N 1
ATOM 1342 C CA . LEU A 1 169 ? 4.202 -7.636 2.992 1.00 90.19 169 LEU A CA 1
ATOM 1343 C C . LEU A 1 169 ? 3.951 -6.314 3.736 1.00 90.19 169 LEU A C 1
ATOM 1345 O O . LEU A 1 169 ? 2.972 -6.152 4.463 1.00 90.19 169 LEU A O 1
ATOM 1349 N N . LEU A 1 170 ? 4.923 -5.410 3.661 1.00 93.00 170 LEU A N 1
ATOM 1350 C CA . LEU A 1 170 ? 4.871 -4.077 4.221 1.00 93.00 170 LEU A CA 1
ATOM 1351 C C . LEU A 1 170 ? 4.565 -3.117 3.056 1.00 93.00 170 LEU A C 1
ATOM 1353 O O . LEU A 1 170 ? 5.275 -3.123 2.047 1.00 93.00 170 LEU A O 1
ATOM 1357 N N . PRO A 1 171 ? 3.560 -2.235 3.172 1.00 93.44 171 PRO A N 1
ATOM 1358 C CA . PRO A 1 171 ? 3.055 -1.514 2.006 1.00 93.44 171 PRO A CA 1
ATOM 1359 C C . PRO A 1 171 ? 4.077 -0.518 1.434 1.00 93.44 171 PRO A C 1
ATOM 1361 O O . PRO A 1 171 ? 4.163 -0.338 0.220 1.00 93.44 171 PRO A O 1
ATOM 1364 N N . ALA A 1 172 ? 4.899 0.112 2.285 1.00 94.75 172 ALA A N 1
ATOM 1365 C CA . ALA A 1 172 ? 5.909 1.076 1.841 1.00 94.75 172 ALA A CA 1
ATOM 1366 C C . ALA A 1 172 ? 7.127 0.420 1.167 1.00 94.75 172 ALA A C 1
ATOM 1368 O O . ALA A 1 172 ? 7.700 1.008 0.247 1.00 94.75 172 ALA A O 1
ATOM 1369 N N . THR A 1 173 ? 7.529 -0.787 1.578 1.00 93.94 173 THR A N 1
ATOM 1370 C CA . THR A 1 173 ? 8.604 -1.537 0.904 1.00 93.94 173 THR A CA 1
ATOM 1371 C C . THR A 1 173 ? 8.145 -2.091 -0.429 1.00 93.94 173 THR A C 1
ATOM 1373 O O . THR A 1 173 ? 8.878 -1.937 -1.402 1.00 93.94 173 THR A O 1
ATOM 1376 N N . ALA A 1 174 ? 6.946 -2.680 -0.499 1.00 94.12 174 ALA A N 1
ATOM 1377 C CA . ALA A 1 174 ? 6.381 -3.184 -1.749 1.00 94.12 174 ALA A CA 1
ATOM 1378 C C . ALA A 1 174 ? 6.310 -2.075 -2.801 1.00 94.12 174 ALA A C 1
ATOM 1380 O O . ALA A 1 174 ? 6.777 -2.250 -3.928 1.00 94.12 174 ALA A O 1
ATOM 1381 N N . PHE A 1 175 ? 5.802 -0.906 -2.398 1.00 95.19 175 PHE A N 1
ATOM 1382 C CA . PHE A 1 175 ? 5.797 0.283 -3.236 1.00 95.19 175 PHE A CA 1
ATOM 1383 C C . PHE A 1 175 ? 7.217 0.681 -3.640 1.00 95.19 175 PHE A C 1
ATOM 1385 O O . PHE A 1 175 ? 7.496 0.828 -4.821 1.00 95.19 175 PHE A O 1
ATOM 1392 N N . SER A 1 176 ? 8.151 0.783 -2.697 1.00 93.75 176 SER A N 1
ATOM 1393 C CA . SER A 1 176 ? 9.495 1.266 -3.024 1.00 93.75 176 SER A CA 1
ATOM 1394 C C . SER A 1 176 ? 10.298 0.329 -3.928 1.00 93.75 176 SER A C 1
ATOM 1396 O O . SER A 1 176 ? 11.045 0.823 -4.763 1.00 93.75 176 SER A O 1
ATOM 1398 N N . PHE A 1 177 ? 10.111 -0.991 -3.842 1.00 91.81 177 PHE A N 1
ATOM 1399 C CA . PHE A 1 177 ? 10.682 -1.908 -4.833 1.00 91.81 177 PHE A CA 1
ATOM 1400 C C . PHE A 1 177 ? 10.067 -1.712 -6.222 1.00 91.81 177 PHE A C 1
ATOM 1402 O O . PHE A 1 177 ? 10.777 -1.783 -7.220 1.00 91.81 177 PHE A O 1
ATOM 1409 N N . GLY A 1 178 ? 8.764 -1.422 -6.299 1.00 92.38 178 GLY A N 1
ATOM 1410 C CA . GLY A 1 178 ? 8.128 -1.001 -7.549 1.00 92.38 178 GLY A CA 1
ATOM 1411 C C . GLY A 1 178 ? 8.756 0.280 -8.104 1.00 92.38 178 GLY A C 1
ATOM 1412 O O . GLY A 1 178 ? 9.037 0.347 -9.294 1.00 92.38 178 GLY A O 1
ATOM 1413 N N . ALA A 1 179 ? 9.055 1.256 -7.242 1.00 92.69 179 ALA A N 1
ATOM 1414 C CA . ALA A 1 179 ? 9.687 2.518 -7.628 1.00 92.69 179 ALA A CA 1
ATOM 1415 C C . ALA A 1 179 ? 11.107 2.325 -8.182 1.00 92.69 179 ALA A C 1
ATOM 1417 O O . ALA A 1 179 ? 11.450 2.952 -9.181 1.00 92.69 179 ALA A O 1
ATOM 1418 N N . ASP A 1 180 ? 11.901 1.443 -7.566 1.00 90.88 180 ASP A N 1
ATOM 1419 C CA . ASP A 1 180 ? 13.240 1.090 -8.053 1.00 90.88 180 ASP A CA 1
ATOM 1420 C C . ASP A 1 180 ? 13.154 0.488 -9.475 1.00 90.88 180 ASP A C 1
ATOM 1422 O O . ASP A 1 180 ? 13.900 0.877 -10.369 1.00 90.88 180 ASP A O 1
ATOM 1426 N N . ILE A 1 181 ? 12.171 -0.385 -9.727 1.00 90.75 181 ILE A N 1
ATOM 1427 C CA . ILE A 1 181 ? 11.936 -0.980 -11.055 1.00 90.75 181 ILE A CA 1
ATOM 1428 C C . ILE A 1 181 ? 11.503 0.069 -12.084 1.00 90.75 181 ILE A C 1
ATOM 1430 O O . ILE A 1 181 ? 11.996 0.055 -13.209 1.00 90.75 181 ILE A O 1
ATOM 1434 N N . VAL A 1 182 ? 10.587 0.967 -11.711 1.00 91.94 182 VAL A N 1
ATOM 1435 C CA . VAL A 1 182 ? 10.138 2.069 -12.577 1.00 91.94 182 VAL A CA 1
ATOM 1436 C C . VAL A 1 182 ? 11.329 2.937 -12.979 1.00 91.94 182 VAL A C 1
ATOM 1438 O O . VAL A 1 182 ? 11.492 3.252 -14.155 1.00 91.94 182 VAL A O 1
ATOM 1441 N N . ALA A 1 183 ? 12.188 3.284 -12.019 1.00 91.38 183 ALA A N 1
ATOM 1442 C CA . ALA A 1 183 ? 13.368 4.094 -12.276 1.00 91.38 183 ALA A CA 1
ATOM 1443 C C . ALA A 1 183 ? 14.382 3.394 -13.193 1.00 91.38 183 ALA A C 1
ATOM 1445 O O . ALA A 1 183 ? 14.941 4.046 -14.072 1.00 91.38 183 ALA A O 1
ATOM 1446 N N . ASP A 1 184 ? 14.583 2.082 -13.038 1.00 89.19 184 ASP A N 1
ATOM 1447 C CA . ASP A 1 184 ? 15.462 1.298 -13.914 1.00 89.19 184 ASP A CA 1
ATOM 1448 C C . ASP A 1 184 ? 14.956 1.274 -15.369 1.00 89.19 184 ASP A C 1
ATOM 1450 O O . ASP A 1 184 ? 15.749 1.350 -16.309 1.00 89.19 184 ASP A O 1
ATOM 1454 N N . TYR A 1 185 ? 13.639 1.192 -15.581 1.00 89.62 185 TYR A N 1
ATOM 1455 C CA . TYR A 1 185 ? 13.059 1.215 -16.929 1.00 89.62 185 TYR A CA 1
ATOM 1456 C C . TYR A 1 185 ? 13.053 2.607 -17.565 1.00 89.62 185 TYR A C 1
ATOM 1458 O O . TYR A 1 185 ? 13.222 2.727 -18.780 1.00 89.62 185 TYR A O 1
ATOM 1466 N N . GLU A 1 186 ? 12.904 3.656 -16.759 1.00 91.00 186 GLU A N 1
ATOM 1467 C CA . GLU A 1 186 ? 13.009 5.043 -17.219 1.00 91.00 186 GLU A CA 1
ATOM 1468 C C . GLU A 1 186 ? 14.471 5.430 -17.514 1.00 91.00 186 GLU A C 1
ATOM 1470 O O . GLU A 1 186 ? 14.748 6.183 -18.448 1.00 91.00 186 GLU A O 1
ATOM 1475 N N . TYR A 1 187 ? 15.429 4.852 -16.778 1.00 89.81 187 TYR A N 1
ATOM 1476 C CA . TYR A 1 187 ? 16.861 4.991 -17.053 1.00 89.81 187 TYR A CA 1
ATOM 1477 C C . TYR A 1 187 ? 17.227 4.512 -18.463 1.00 89.81 187 TYR A C 1
ATOM 1479 O O . TYR A 1 187 ? 18.039 5.158 -19.126 1.00 89.81 187 TYR A O 1
ATOM 1487 N N . GLY A 1 188 ? 16.613 3.416 -18.921 1.00 86.88 188 GLY A N 1
ATOM 1488 C CA . GLY A 1 188 ? 16.787 2.867 -20.268 1.00 86.88 188 GLY A CA 1
ATOM 1489 C C . GLY A 1 188 ? 15.883 3.471 -21.349 1.00 86.88 188 GLY A C 1
ATOM 1490 O O . GLY A 1 188 ? 15.875 2.941 -22.453 1.00 86.88 188 GLY A O 1
ATOM 1491 N N . GLU A 1 189 ? 15.103 4.517 -21.040 1.00 85.06 189 GLU A N 1
ATOM 1492 C CA . GLU A 1 189 ? 14.165 5.199 -21.961 1.00 85.06 189 GLU A CA 1
ATOM 1493 C C . GLU A 1 189 ? 13.082 4.310 -22.598 1.00 85.06 189 GLU A C 1
ATOM 1495 O O . GLU A 1 189 ? 12.454 4.682 -23.586 1.00 85.06 189 GLU A O 1
ATOM 1500 N N . ILE A 1 190 ? 12.833 3.129 -22.029 1.00 85.31 190 ILE A N 1
ATOM 1501 C CA . ILE A 1 190 ? 11.769 2.217 -22.479 1.00 85.31 190 ILE A CA 1
ATOM 1502 C C . ILE A 1 190 ? 10.479 2.496 -21.698 1.00 85.31 190 ILE A C 1
ATOM 1504 O O . ILE A 1 190 ? 9.382 2.391 -22.250 1.00 85.31 190 ILE A O 1
ATOM 1508 N N . GLY A 1 191 ? 10.615 2.861 -20.417 1.00 87.06 191 GLY A N 1
ATOM 1509 C CA . GLY A 1 191 ? 9.495 3.032 -19.496 1.00 87.06 191 GLY A CA 1
ATOM 1510 C C . GLY A 1 191 ? 8.778 1.716 -19.172 1.00 87.06 191 GLY A C 1
ATOM 1511 O O . GLY A 1 191 ? 9.120 0.633 -19.664 1.00 87.06 191 GLY A O 1
ATOM 1512 N N . ILE A 1 192 ? 7.773 1.795 -18.302 1.00 89.12 192 ILE A N 1
ATOM 1513 C CA . ILE A 1 192 ? 6.886 0.660 -18.024 1.00 89.12 192 ILE A CA 1
ATOM 1514 C C . ILE A 1 192 ? 5.781 0.612 -19.071 1.00 89.12 192 ILE A C 1
ATOM 1516 O O . ILE A 1 192 ? 4.992 1.548 -19.183 1.00 89.12 192 ILE A O 1
ATOM 1520 N N . GLN A 1 193 ? 5.715 -0.517 -19.773 1.00 88.00 193 GLN A N 1
ATOM 1521 C CA . GLN A 1 193 ? 4.693 -0.849 -20.763 1.00 88.00 193 GLN A CA 1
ATOM 1522 C C . GLN A 1 193 ? 4.122 -2.245 -20.474 1.00 88.00 193 GLN A C 1
ATOM 1524 O O . GLN A 1 193 ? 4.736 -3.035 -19.745 1.00 88.00 193 GLN A O 1
ATOM 1529 N N . ASP A 1 194 ? 2.971 -2.583 -21.058 1.00 84.19 194 ASP A N 1
ATOM 1530 C CA . ASP A 1 194 ? 2.264 -3.853 -20.805 1.00 84.19 194 ASP A CA 1
ATOM 1531 C C . ASP A 1 194 ? 3.159 -5.094 -20.999 1.00 84.19 194 ASP A C 1
ATOM 1533 O O . ASP A 1 194 ? 3.221 -5.976 -20.143 1.00 84.19 194 ASP A O 1
ATOM 1537 N N . TRP A 1 195 ? 3.950 -5.121 -22.075 1.00 82.62 195 TRP A N 1
ATOM 1538 C CA . TRP A 1 195 ? 4.781 -6.273 -22.449 1.00 82.62 195 TRP A CA 1
ATOM 1539 C C . TRP A 1 195 ? 6.005 -6.495 -21.545 1.00 82.62 195 TRP A C 1
ATOM 1541 O O . TRP A 1 195 ? 6.505 -7.612 -21.459 1.00 82.62 195 TRP A O 1
ATOM 1551 N N . ASN A 1 196 ? 6.469 -5.454 -20.852 1.00 85.06 196 ASN A N 1
ATOM 1552 C CA . ASN A 1 196 ? 7.675 -5.468 -20.014 1.00 85.06 196 ASN A CA 1
ATOM 1553 C C . ASN A 1 196 ? 7.340 -5.521 -18.505 1.00 85.06 196 ASN A C 1
ATOM 1555 O O . ASN A 1 196 ? 8.170 -5.838 -17.656 1.00 85.06 196 ASN A O 1
ATOM 1559 N N . SER A 1 197 ? 6.078 -5.268 -18.145 1.00 83.19 197 SER A N 1
ATOM 1560 C CA . SER A 1 197 ? 5.611 -5.183 -16.751 1.00 83.19 197 SER A CA 1
ATOM 1561 C C . SER A 1 197 ? 5.789 -6.478 -15.936 1.00 83.19 197 SER A C 1
ATOM 1563 O O . SER A 1 197 ? 5.784 -6.446 -14.698 1.00 83.19 197 SER A O 1
ATOM 1565 N N . GLY A 1 198 ? 5.927 -7.620 -16.615 1.00 84.12 198 GLY A N 1
ATOM 1566 C CA . GLY A 1 198 ? 6.091 -8.950 -16.022 1.00 84.12 198 GLY A CA 1
ATOM 1567 C C . GLY A 1 198 ? 7.521 -9.496 -16.024 1.00 84.12 198 GLY A C 1
ATOM 1568 O O . GLY A 1 198 ? 7.715 -10.635 -15.607 1.00 84.12 198 GLY A O 1
ATOM 1569 N N . GLU A 1 199 ? 8.517 -8.738 -16.486 1.00 81.62 199 GLU A N 1
ATOM 1570 C CA . GLU A 1 199 ? 9.875 -9.263 -16.654 1.00 81.62 199 GLU A CA 1
ATOM 1571 C C . GLU A 1 199 ? 10.694 -9.237 -15.342 1.00 81.62 199 GLU A C 1
ATOM 1573 O O . GLU A 1 199 ? 10.670 -8.272 -14.572 1.00 81.62 199 GLU A O 1
ATOM 1578 N N . GLY A 1 200 ? 11.414 -10.333 -15.062 1.00 78.94 200 GLY A N 1
ATOM 1579 C CA . GLY A 1 200 ? 12.270 -10.515 -13.878 1.00 78.94 200 GLY A CA 1
ATOM 1580 C C . GLY A 1 200 ? 11.621 -11.243 -12.686 1.00 78.94 200 GLY A C 1
ATOM 1581 O O . GLY A 1 200 ? 10.401 -11.332 -12.575 1.00 78.94 200 GLY A O 1
ATOM 1582 N N . ASP A 1 201 ? 12.452 -11.745 -11.761 1.00 79.81 201 ASP A N 1
ATOM 1583 C CA . ASP A 1 201 ? 12.026 -12.537 -10.583 1.00 79.81 201 ASP A CA 1
ATOM 1584 C C . ASP A 1 201 ? 11.127 -11.772 -9.599 1.00 79.81 201 ASP A C 1
ATOM 1586 O O . ASP A 1 201 ? 10.284 -12.357 -8.907 1.00 79.81 201 ASP A O 1
ATOM 1590 N N . TYR A 1 202 ? 11.360 -10.464 -9.499 1.00 83.38 202 TYR A N 1
ATOM 1591 C CA . TYR A 1 202 ? 10.506 -9.508 -8.811 1.00 83.38 202 TYR A CA 1
ATOM 1592 C C . TYR A 1 202 ? 10.176 -8.404 -9.817 1.00 83.38 202 TYR A C 1
ATOM 1594 O O . TYR A 1 202 ? 10.932 -7.448 -9.991 1.00 83.38 202 TYR A O 1
ATOM 1602 N N . SER A 1 203 ? 9.085 -8.612 -10.547 1.00 89.25 203 SER A N 1
ATOM 1603 C CA . SER A 1 203 ? 8.601 -7.713 -11.598 1.00 89.25 203 SER A CA 1
ATOM 1604 C C . SER A 1 203 ? 7.703 -6.613 -11.026 1.00 89.25 203 SER A C 1
ATOM 1606 O O . SER A 1 203 ? 7.182 -6.723 -9.912 1.00 89.25 203 SER A O 1
ATOM 1608 N N . PHE A 1 204 ? 7.442 -5.575 -11.821 1.00 91.00 204 PHE A N 1
ATOM 1609 C CA . PHE A 1 204 ? 6.537 -4.487 -11.441 1.00 91.00 204 PHE A CA 1
ATOM 1610 C C . PHE A 1 204 ? 5.122 -4.995 -11.111 1.00 91.00 204 PHE A C 1
ATOM 1612 O O . PHE A 1 204 ? 4.548 -4.631 -10.084 1.00 91.00 204 PHE A O 1
ATOM 1619 N N . ASN A 1 205 ? 4.597 -5.934 -11.904 1.00 91.94 205 ASN A N 1
ATOM 1620 C CA . ASN A 1 205 ? 3.298 -6.554 -11.633 1.00 91.94 205 ASN A CA 1
ATOM 1621 C C . ASN A 1 205 ? 3.279 -7.343 -10.306 1.00 91.94 205 ASN A C 1
ATOM 1623 O O . ASN A 1 205 ? 2.267 -7.390 -9.609 1.00 91.94 205 ASN A O 1
ATOM 1627 N N . THR A 1 206 ? 4.419 -7.917 -9.907 1.00 91.62 206 THR A N 1
ATOM 1628 C CA . THR A 1 206 ? 4.544 -8.604 -8.614 1.00 91.62 206 THR A CA 1
ATOM 1629 C C . THR A 1 206 ? 4.416 -7.610 -7.454 1.00 91.62 206 THR A C 1
ATOM 1631 O O . THR A 1 206 ? 3.710 -7.901 -6.490 1.00 91.62 206 THR A O 1
ATOM 1634 N N . SER A 1 207 ? 5.017 -6.416 -7.561 1.00 92.56 207 SER A N 1
ATOM 1635 C CA . SER A 1 207 ? 4.843 -5.327 -6.580 1.00 92.56 207 SER A CA 1
ATOM 1636 C C . SER A 1 207 ? 3.373 -4.903 -6.459 1.00 92.56 207 SER A C 1
ATOM 1638 O O . SER A 1 207 ? 2.843 -4.851 -5.348 1.00 92.56 207 SER A O 1
ATOM 1640 N N . ILE A 1 208 ? 2.674 -4.702 -7.585 1.00 94.25 208 ILE A N 1
ATOM 1641 C CA . ILE A 1 208 ? 1.230 -4.403 -7.586 1.00 94.25 208 ILE A CA 1
ATOM 1642 C C . ILE A 1 208 ? 0.435 -5.531 -6.914 1.00 94.25 208 ILE A C 1
ATOM 1644 O O . ILE A 1 208 ? -0.417 -5.264 -6.067 1.00 94.25 208 ILE A O 1
ATOM 1648 N N . GLY A 1 209 ? 0.734 -6.791 -7.240 1.00 94.38 209 GLY A N 1
ATOM 1649 C CA . GLY A 1 209 ? 0.093 -7.954 -6.627 1.00 94.38 209 GLY A CA 1
ATOM 1650 C C . GLY A 1 209 ? 0.243 -7.983 -5.102 1.00 94.38 209 GLY A C 1
ATOM 1651 O O . GLY A 1 209 ? -0.737 -8.230 -4.396 1.00 94.38 209 GLY A O 1
ATOM 1652 N N . PHE A 1 210 ? 1.433 -7.664 -4.582 1.00 94.44 210 PHE A N 1
ATOM 1653 C CA . PHE A 1 210 ? 1.658 -7.543 -3.139 1.00 94.44 210 PHE A CA 1
ATOM 1654 C C . PHE A 1 210 ? 0.906 -6.358 -2.520 1.00 94.44 210 PHE A C 1
ATOM 1656 O O . PHE A 1 210 ? 0.314 -6.528 -1.463 1.00 94.44 210 PHE A O 1
ATOM 1663 N N . LEU A 1 211 ? 0.810 -5.204 -3.187 1.00 95.94 211 LEU A N 1
ATOM 1664 C CA . LEU A 1 211 ? 0.018 -4.066 -2.687 1.00 95.94 211 LEU A CA 1
ATOM 1665 C C . LEU A 1 211 ? -1.486 -4.381 -2.596 1.00 95.94 211 LEU A C 1
ATOM 1667 O O . LEU A 1 211 ? -2.168 -3.972 -1.647 1.00 95.94 211 LEU A O 1
ATOM 1671 N N . VAL A 1 212 ? -2.021 -5.136 -3.559 1.00 96.19 212 VAL A N 1
ATOM 1672 C CA . VAL A 1 212 ? -3.406 -5.633 -3.508 1.00 96.19 212 VAL A CA 1
ATOM 1673 C C . VAL A 1 212 ? -3.580 -6.601 -2.339 1.00 96.19 212 VAL A C 1
ATOM 1675 O O . VAL A 1 212 ? -4.550 -6.497 -1.583 1.00 96.19 212 VAL A O 1
ATOM 1678 N N . PHE A 1 213 ? -2.630 -7.520 -2.162 1.00 95.56 213 PHE A N 1
ATOM 1679 C CA . PHE A 1 213 ? -2.639 -8.461 -1.049 1.00 95.56 213 PHE A CA 1
ATOM 1680 C C . PHE A 1 213 ? -2.581 -7.744 0.307 1.00 95.56 213 PHE A C 1
ATOM 1682 O O . PHE A 1 213 ? -3.412 -8.020 1.173 1.00 95.56 213 PHE A O 1
ATOM 1689 N N . ASP A 1 214 ? -1.687 -6.767 0.462 1.00 95.50 214 ASP A N 1
ATOM 1690 C CA . ASP A 1 214 ? -1.553 -5.934 1.657 1.00 95.50 214 ASP A CA 1
ATOM 1691 C C . ASP A 1 214 ? -2.847 -5.182 1.956 1.00 95.50 214 ASP A C 1
ATOM 1693 O O . ASP A 1 214 ? -3.292 -5.138 3.102 1.00 95.50 214 ASP A O 1
ATOM 1697 N N . THR A 1 215 ? -3.511 -4.642 0.930 1.00 94.56 215 THR A N 1
ATOM 1698 C CA . THR A 1 215 ? -4.813 -3.983 1.091 1.00 94.56 215 THR A CA 1
ATOM 1699 C C . THR A 1 215 ? -5.814 -4.925 1.765 1.00 94.56 215 THR A C 1
ATOM 1701 O O . THR A 1 215 ? -6.405 -4.575 2.788 1.00 94.56 215 THR A O 1
ATOM 1704 N N . ILE A 1 216 ? -5.969 -6.145 1.247 1.00 94.75 216 ILE A N 1
ATOM 1705 C CA . ILE A 1 216 ? -6.894 -7.143 1.805 1.00 94.75 216 ILE A CA 1
ATOM 1706 C C . ILE A 1 216 ? -6.463 -7.550 3.221 1.00 94.75 216 ILE A C 1
ATOM 1708 O O . ILE A 1 216 ? -7.293 -7.576 4.136 1.00 94.75 216 ILE A O 1
ATOM 1712 N N . LEU A 1 217 ? -5.171 -7.828 3.411 1.00 94.25 217 LEU A N 1
ATOM 1713 C CA . LEU A 1 217 ? -4.596 -8.265 4.679 1.00 94.25 217 LEU A CA 1
ATOM 1714 C C . LEU A 1 217 ? -4.809 -7.221 5.775 1.00 94.25 217 LEU A C 1
ATOM 1716 O O . LEU A 1 217 ? -5.318 -7.559 6.843 1.00 94.25 217 LEU A O 1
ATOM 1720 N N . TYR A 1 218 ? -4.467 -5.957 5.529 1.00 93.44 218 TYR A N 1
ATOM 1721 C CA . TYR A 1 218 ? -4.553 -4.907 6.541 1.00 93.44 218 TYR A CA 1
ATOM 1722 C C . TYR A 1 218 ? -5.986 -4.443 6.809 1.00 93.44 218 TYR A C 1
ATOM 1724 O O . TYR A 1 218 ? -6.298 -4.123 7.954 1.00 93.44 218 TYR A O 1
ATOM 1732 N N . ILE A 1 219 ? -6.887 -4.460 5.818 1.00 92.06 219 ILE A N 1
ATOM 1733 C CA . ILE A 1 219 ? -8.320 -4.225 6.069 1.00 92.06 219 ILE A CA 1
ATOM 1734 C C . ILE A 1 219 ? -8.876 -5.322 6.976 1.00 92.06 219 ILE A C 1
ATOM 1736 O O . ILE A 1 219 ? -9.555 -5.028 7.963 1.00 92.06 219 ILE A O 1
ATOM 1740 N N . PHE A 1 220 ? -8.573 -6.586 6.666 1.00 91.06 220 PHE A N 1
ATOM 1741 C CA . PHE A 1 220 ? -9.010 -7.712 7.482 1.00 91.06 220 PHE A CA 1
ATOM 1742 C C . PHE A 1 220 ? -8.412 -7.643 8.889 1.00 91.06 220 PHE A C 1
ATOM 1744 O O . PHE A 1 220 ? -9.134 -7.813 9.871 1.00 91.06 220 PHE A O 1
ATOM 1751 N N . LEU A 1 221 ? -7.120 -7.322 8.999 1.00 90.50 221 LEU A N 1
ATOM 1752 C CA . LEU A 1 221 ? -6.434 -7.137 10.272 1.00 90.50 221 LEU A CA 1
ATOM 1753 C C . LEU A 1 221 ? -7.036 -5.977 11.073 1.00 90.50 221 LEU A C 1
ATOM 1755 O O . LEU A 1 221 ? -7.265 -6.121 12.269 1.00 90.50 221 LEU A O 1
ATOM 1759 N N . GLY A 1 222 ? -7.355 -4.853 10.432 1.00 87.56 222 GLY A N 1
ATOM 1760 C CA . GLY A 1 222 ? -8.021 -3.723 11.074 1.00 87.56 222 GLY A CA 1
ATOM 1761 C C . GLY A 1 222 ? -9.414 -4.085 11.582 1.00 87.56 222 GLY A C 1
ATOM 1762 O O . GLY A 1 222 ? -9.754 -3.765 12.720 1.00 87.56 222 GLY A O 1
ATOM 1763 N N . TRP A 1 223 ? -10.201 -4.810 10.785 1.00 85.62 223 TRP A N 1
ATOM 1764 C CA . TRP A 1 223 ? -11.509 -5.316 11.203 1.00 85.62 223 TRP A CA 1
ATOM 1765 C C . TRP A 1 223 ? -11.401 -6.301 12.368 1.00 85.62 223 TRP A C 1
ATOM 1767 O O . TRP A 1 223 ? -12.180 -6.230 13.319 1.00 85.62 223 TRP A O 1
ATOM 1777 N N . TYR A 1 224 ? -10.406 -7.182 12.319 1.00 86.56 224 TYR A N 1
ATOM 1778 C CA . TYR A 1 224 ? -10.119 -8.147 13.367 1.00 86.56 224 TYR A CA 1
ATOM 1779 C C . TYR A 1 224 ? -9.719 -7.464 14.681 1.00 86.56 224 TYR A C 1
ATOM 1781 O O . TYR A 1 224 ? -10.323 -7.722 15.724 1.00 86.56 224 TYR A O 1
ATOM 1789 N N . LEU A 1 225 ? -8.753 -6.546 14.638 1.00 84.50 225 LEU A N 1
ATOM 1790 C CA . LEU A 1 225 ? -8.280 -5.833 15.821 1.00 84.50 225 LEU A CA 1
ATOM 1791 C C . LEU A 1 225 ? -9.377 -4.950 16.432 1.00 84.50 225 LEU A C 1
ATOM 1793 O O . LEU A 1 225 ? -9.484 -4.877 17.652 1.00 84.50 225 LEU A O 1
ATOM 1797 N N . ASP A 1 226 ? -10.261 -4.362 15.620 1.00 80.19 226 ASP A N 1
ATOM 1798 C CA . ASP A 1 226 ? -11.401 -3.577 16.117 1.00 80.19 226 ASP A CA 1
ATOM 1799 C C . ASP A 1 226 ? -12.399 -4.409 16.952 1.00 80.19 226 ASP A C 1
ATOM 1801 O O . ASP A 1 226 ? -13.117 -3.846 17.780 1.00 80.19 226 ASP A O 1
ATOM 1805 N N . GLN A 1 227 ? -12.448 -5.734 16.753 1.00 77.12 227 GLN A N 1
ATOM 1806 C CA . GLN A 1 227 ? -13.295 -6.670 17.512 1.00 77.12 227 GLN A CA 1
ATOM 1807 C C . GLN A 1 227 ? -12.602 -7.249 18.756 1.00 77.12 227 GLN A C 1
ATOM 1809 O O . GLN A 1 227 ? -13.276 -7.636 19.714 1.00 77.12 227 GLN A O 1
ATOM 1814 N N . VAL A 1 228 ? -11.274 -7.372 18.712 1.00 73.94 228 VAL A N 1
ATOM 1815 C CA . VAL A 1 228 ? -10.470 -8.060 19.733 1.00 73.94 228 VAL A CA 1
ATOM 1816 C C . VAL A 1 228 ? -9.949 -7.099 20.796 1.00 73.94 228 VAL A C 1
ATOM 1818 O O . VAL A 1 228 ? -9.871 -7.474 21.966 1.00 73.94 228 VAL A O 1
ATOM 1821 N N . VAL A 1 229 ? -9.597 -5.867 20.420 1.00 70.00 229 VAL A N 1
ATOM 1822 C CA . VAL A 1 229 ? -9.032 -4.902 21.366 1.00 70.00 229 VAL A CA 1
ATOM 1823 C C . VAL A 1 229 ? -10.122 -4.467 22.358 1.00 70.00 229 VAL A C 1
ATOM 1825 O O . VAL A 1 229 ? -11.158 -3.941 21.935 1.00 70.00 229 VAL A O 1
ATOM 1828 N N . PRO A 1 230 ? -9.924 -4.687 23.675 1.00 56.59 230 PRO A N 1
ATOM 1829 C CA . PRO A 1 230 ? -10.886 -4.297 24.694 1.00 56.59 230 PRO A CA 1
ATOM 1830 C C . PRO A 1 230 ? -11.085 -2.784 24.674 1.00 56.59 230 PRO A C 1
ATOM 1832 O O . PRO A 1 230 ? -10.150 -2.014 24.885 1.00 56.59 230 PRO A O 1
ATOM 1835 N N . ARG A 1 231 ? -12.321 -2.360 24.424 1.00 63.53 231 ARG A N 1
ATOM 1836 C CA . ARG A 1 231 ? -12.742 -0.967 24.576 1.00 63.53 231 ARG A CA 1
ATOM 1837 C C . ARG A 1 231 ? -13.223 -0.762 26.006 1.00 63.53 231 ARG A C 1
ATOM 1839 O O . ARG A 1 231 ? -13.794 -1.681 26.588 1.00 63.53 231 ARG A O 1
ATOM 1846 N N . GLU A 1 232 ? -13.028 0.440 26.548 1.00 55.19 232 GLU A N 1
ATOM 1847 C CA . GLU A 1 232 ? -13.416 0.795 27.926 1.00 55.19 232 GLU A CA 1
ATOM 1848 C C . GLU A 1 232 ? -14.878 0.435 28.257 1.00 55.19 232 GLU A C 1
ATOM 1850 O O . GLU A 1 232 ? -15.176 0.142 29.411 1.00 55.19 232 GLU A O 1
ATOM 1855 N N . TYR A 1 233 ? -15.770 0.386 27.255 1.00 47.06 233 TYR A N 1
ATOM 1856 C CA . TYR A 1 233 ? -17.156 -0.067 27.398 1.00 47.06 233 TYR A CA 1
ATOM 1857 C C . TYR A 1 233 ? -17.593 -0.956 26.216 1.00 47.06 233 TYR A C 1
ATOM 1859 O O . TYR A 1 233 ? -18.238 -0.528 25.266 1.00 47.06 233 TYR A O 1
ATOM 1867 N N . GLY A 1 234 ? -17.245 -2.242 26.272 1.00 51.44 234 GLY A N 1
ATOM 1868 C CA . GLY A 1 234 ? -17.742 -3.278 25.360 1.00 51.44 234 GLY A CA 1
ATOM 1869 C C . GLY A 1 234 ? -17.154 -4.639 25.723 1.00 51.44 234 GLY A C 1
ATOM 1870 O O . GLY A 1 234 ? -16.013 -4.706 26.170 1.00 51.44 234 GLY A O 1
ATOM 1871 N N . SER A 1 235 ? -17.901 -5.742 25.569 1.00 40.06 235 SER A N 1
ATOM 1872 C CA . SER A 1 235 ? -17.327 -7.067 25.847 1.00 40.06 235 SER A CA 1
ATOM 1873 C C . SER A 1 235 ? -16.230 -7.363 24.819 1.00 40.06 235 SER A C 1
ATOM 1875 O O . SER A 1 235 ? -16.531 -7.703 23.670 1.00 40.06 235 SER A O 1
ATOM 1877 N N . ALA A 1 236 ? -14.971 -7.222 25.224 1.00 54.59 236 ALA A N 1
ATOM 1878 C CA . ALA A 1 236 ? -13.826 -7.635 24.431 1.00 54.59 236 ALA A CA 1
ATOM 1879 C C . ALA A 1 236 ? -13.969 -9.122 24.108 1.00 54.59 236 ALA A C 1
ATOM 1881 O O . ALA A 1 236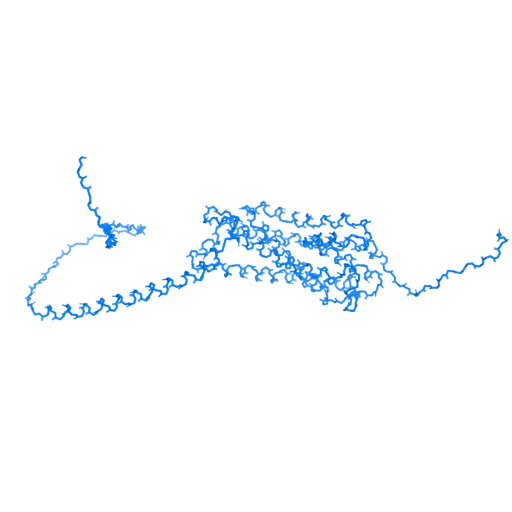 ? -14.135 -9.949 25.010 1.00 54.59 236 ALA A O 1
ATOM 1882 N N . ARG A 1 237 ? -13.972 -9.473 22.821 1.00 55.88 237 ARG A N 1
ATOM 1883 C CA . ARG A 1 237 ? -13.977 -10.886 22.441 1.00 55.88 237 ARG A CA 1
ATOM 1884 C C . ARG A 1 237 ? -12.561 -11.431 22.626 1.00 55.88 237 ARG A C 1
ATOM 1886 O O . ARG A 1 237 ? -11.605 -10.726 22.310 1.00 55.88 237 ARG A O 1
ATOM 1893 N N . PRO A 1 238 ? -12.400 -12.657 23.149 1.00 52.94 238 PRO A N 1
ATOM 1894 C CA . PRO A 1 238 ? -11.076 -13.220 23.388 1.00 52.94 238 PRO A CA 1
ATOM 1895 C C . PRO A 1 238 ? -10.273 -13.298 22.082 1.00 52.94 238 PRO A C 1
ATOM 1897 O O . PRO A 1 238 ? -10.833 -13.599 21.028 1.00 52.94 238 PRO A O 1
ATOM 1900 N N . MET A 1 239 ? -8.954 -13.093 22.172 1.00 53.75 239 MET A N 1
ATOM 1901 C CA . MET A 1 239 ? -8.006 -13.091 21.041 1.00 53.75 239 MET A CA 1
ATOM 1902 C C . MET A 1 239 ? -8.045 -14.353 20.153 1.00 53.75 239 MET A C 1
ATOM 1904 O O . MET A 1 239 ? -7.519 -14.331 19.053 1.00 53.75 239 MET A O 1
ATOM 1908 N N . TRP A 1 240 ? -8.681 -15.448 20.580 1.00 57.34 240 TRP A N 1
ATOM 1909 C CA . TRP A 1 240 ? -8.753 -16.724 19.847 1.00 57.34 240 TRP A CA 1
ATOM 1910 C C . TRP A 1 240 ? -10.104 -16.963 19.146 1.00 57.34 240 TRP A C 1
ATOM 1912 O O . TRP A 1 240 ? -10.391 -18.069 18.695 1.00 57.34 240 TRP A O 1
ATOM 1922 N N . PHE A 1 241 ? -10.961 -15.941 19.057 1.00 50.53 241 PHE A N 1
ATOM 1923 C CA . PHE A 1 241 ? -12.354 -16.057 18.607 1.00 50.53 241 PHE A CA 1
ATOM 1924 C C . PHE A 1 241 ? -12.553 -16.628 17.188 1.00 50.53 241 PHE A C 1
ATOM 1926 O O . PHE A 1 241 ? -13.585 -17.245 16.927 1.00 50.53 241 PHE A O 1
ATOM 1933 N N . LEU A 1 242 ? -11.578 -16.475 16.283 1.00 52.19 242 LEU A N 1
ATOM 1934 C CA . LEU A 1 242 ? -11.643 -17.053 14.932 1.00 52.19 242 LEU A CA 1
ATOM 1935 C C . LEU A 1 242 ? -11.509 -18.583 14.910 1.00 52.19 242 LEU A C 1
ATOM 1937 O O . LEU A 1 242 ? -12.065 -19.218 14.016 1.00 52.19 242 LEU A O 1
ATOM 1941 N N . CYS A 1 243 ? -10.832 -19.174 15.897 1.00 51.50 243 CYS A N 1
ATOM 1942 C CA . CYS A 1 243 ? -10.613 -20.621 15.974 1.00 51.50 243 CYS A CA 1
ATOM 1943 C C . CYS A 1 243 ? -11.753 -21.370 16.684 1.00 51.50 243 CYS A C 1
ATOM 1945 O O . CYS A 1 243 ? -11.715 -22.595 16.773 1.00 51.50 243 CYS A O 1
ATOM 1947 N N . THR A 1 244 ? -12.786 -20.670 17.171 1.00 44.16 244 THR A N 1
ATOM 1948 C CA . THR A 1 244 ? -13.920 -21.302 17.856 1.00 44.16 244 THR A CA 1
ATOM 1949 C C . THR A 1 244 ? -15.126 -21.436 16.906 1.00 44.16 244 THR A C 1
ATOM 1951 O O . THR A 1 244 ? -15.784 -20.433 16.608 1.00 44.16 244 THR A O 1
ATOM 1954 N N . PRO A 1 245 ? -15.519 -22.654 16.472 1.00 53.25 245 PRO A N 1
ATOM 1955 C CA . PRO A 1 245 ? -16.633 -22.876 15.528 1.00 53.25 245 PRO A CA 1
ATOM 1956 C C . PRO A 1 245 ? -18.017 -22.412 16.039 1.00 53.25 245 PRO A C 1
ATOM 1958 O O . PRO A 1 245 ? -18.960 -22.247 15.261 1.00 53.25 245 PRO A O 1
ATOM 1961 N N . SER A 1 246 ? -18.132 -22.110 17.337 1.00 56.16 246 SER A N 1
ATOM 1962 C CA . SER A 1 246 ? -19.296 -21.459 17.961 1.00 56.16 246 SER A CA 1
ATOM 1963 C C . SER A 1 246 ? -19.628 -20.080 17.352 1.00 56.16 246 SER A C 1
ATOM 1965 O O . SER A 1 246 ? -20.801 -19.695 17.287 1.00 56.16 246 SER A O 1
ATOM 1967 N N . PHE A 1 247 ? -18.638 -19.343 16.826 1.00 50.91 247 PHE A N 1
ATOM 1968 C CA . PHE A 1 247 ? -18.878 -18.036 16.203 1.00 50.91 247 PHE A CA 1
ATOM 1969 C C . PHE A 1 247 ? -19.669 -18.138 14.890 1.00 50.91 247 PHE A C 1
ATOM 1971 O O . PHE A 1 247 ? -20.652 -17.421 14.693 1.00 50.91 247 PHE A O 1
ATOM 1978 N N . TRP A 1 248 ? -19.289 -19.076 14.022 1.00 57.69 248 TRP A N 1
ATOM 1979 C CA . TRP A 1 248 ? -19.947 -19.290 12.733 1.00 57.69 248 TRP A CA 1
ATOM 1980 C C . TRP A 1 248 ? -21.343 -19.915 12.913 1.00 57.69 248 TRP A C 1
ATOM 1982 O O . TRP A 1 248 ? -22.299 -19.513 12.248 1.00 57.69 248 TRP A O 1
ATOM 1992 N N . CYS A 1 249 ? -21.506 -20.818 13.891 1.00 47.84 249 CYS A N 1
ATOM 1993 C CA . CYS A 1 249 ? -22.785 -21.487 14.162 1.00 47.84 249 CYS A CA 1
ATOM 1994 C C . CYS A 1 249 ? -23.820 -20.607 14.889 1.00 47.84 249 CYS A C 1
ATOM 1996 O O . CYS A 1 249 ? -25.025 -20.745 14.657 1.00 47.84 249 CYS A O 1
ATOM 1998 N N . SER A 1 250 ? -23.397 -19.663 15.736 1.00 44.53 250 SER A N 1
ATOM 1999 C CA . SER A 1 250 ? -24.331 -18.791 16.470 1.00 44.53 250 SER A CA 1
ATOM 2000 C C . SER A 1 250 ? -24.998 -17.729 15.586 1.00 44.53 250 SER A C 1
ATOM 2002 O O . SER A 1 250 ? -26.128 -17.322 15.868 1.00 44.53 250 SER A O 1
ATOM 2004 N N . CYS A 1 251 ? -24.377 -17.337 14.467 1.00 41.06 251 CYS A N 1
ATOM 2005 C CA . CYS A 1 251 ? -25.006 -16.459 13.475 1.00 41.06 251 CYS A CA 1
ATOM 2006 C C . CYS A 1 251 ? -26.165 -17.163 12.737 1.00 41.06 251 CYS A C 1
ATOM 2008 O O . CYS A 1 251 ? -27.199 -16.549 12.459 1.00 41.06 251 CYS A O 1
ATOM 2010 N N . PHE A 1 252 ? -26.040 -18.475 12.503 1.00 37.66 252 PHE A N 1
ATOM 2011 C CA . PHE A 1 252 ? -27.079 -19.278 11.856 1.00 37.66 252 PHE A CA 1
ATOM 2012 C C . PHE A 1 252 ? -28.236 -19.613 12.814 1.00 37.66 252 PHE A C 1
ATOM 2014 O O . PHE A 1 252 ? -29.407 -19.525 12.441 1.00 37.66 252 PHE A O 1
ATOM 2021 N N . PHE A 1 253 ? -27.937 -19.914 14.083 1.00 37.72 253 PHE A N 1
ATOM 2022 C CA . PHE A 1 253 ? -28.958 -20.311 15.059 1.00 37.72 253 PHE A CA 1
ATOM 2023 C C . PHE A 1 253 ? -29.764 -19.133 15.637 1.00 37.72 253 PHE A C 1
ATOM 2025 O O . PHE A 1 253 ? -30.961 -19.271 15.895 1.00 37.72 253 PHE A O 1
ATOM 2032 N N . ARG A 1 254 ? -29.169 -17.937 15.781 1.00 41.56 254 ARG A N 1
ATOM 2033 C CA . ARG A 1 254 ? -29.850 -16.780 16.402 1.00 41.56 254 ARG A CA 1
ATOM 2034 C C . ARG A 1 254 ? -30.952 -16.164 15.528 1.00 41.56 254 ARG A C 1
ATOM 2036 O O . ARG A 1 254 ? -31.873 -15.546 16.062 1.00 41.56 254 ARG A O 1
ATOM 2043 N N . ARG A 1 255 ? -30.919 -16.376 14.203 1.00 41.28 255 ARG A N 1
ATOM 2044 C CA . ARG A 1 255 ? -32.032 -16.020 13.296 1.00 41.28 255 ARG A CA 1
ATOM 2045 C C . ARG A 1 255 ? -33.272 -16.894 13.517 1.00 41.28 255 ARG A C 1
ATOM 2047 O O . ARG A 1 255 ? -34.385 -16.402 13.345 1.00 41.28 255 ARG A O 1
ATOM 2054 N N . ARG A 1 256 ? -33.106 -18.151 13.947 1.00 40.59 256 ARG A N 1
ATOM 2055 C CA . ARG A 1 256 ? -34.221 -19.091 14.157 1.00 40.59 256 ARG A CA 1
ATOM 2056 C C . ARG A 1 256 ? -35.015 -18.769 15.427 1.00 40.59 256 ARG A C 1
ATOM 2058 O O . ARG A 1 256 ? -36.240 -18.801 15.403 1.00 40.59 256 ARG A O 1
ATOM 2065 N N . THR A 1 257 ? -34.346 -18.355 16.503 1.00 42.50 257 THR A N 1
ATOM 2066 C CA . THR A 1 257 ? -35.008 -18.044 17.784 1.00 42.50 257 THR A CA 1
ATOM 2067 C C . THR A 1 257 ? -35.807 -16.735 17.746 1.00 42.50 257 THR A C 1
ATOM 2069 O O . THR A 1 257 ? -36.883 -16.665 18.333 1.00 42.50 257 THR A O 1
ATOM 2072 N N . ARG A 1 258 ? -35.339 -15.710 17.012 1.00 37.81 258 ARG A N 1
ATOM 2073 C CA . ARG A 1 258 ? -36.054 -14.421 16.888 1.00 37.81 258 ARG A CA 1
ATOM 2074 C C . ARG A 1 258 ? -37.339 -14.535 16.054 1.00 37.81 258 ARG A C 1
ATOM 2076 O O . ARG A 1 258 ? -38.331 -13.900 16.389 1.00 37.81 258 ARG A O 1
ATOM 2083 N N . ARG A 1 259 ? -37.335 -15.391 15.021 1.00 39.00 259 ARG A N 1
ATOM 2084 C CA . ARG A 1 259 ? -38.522 -15.691 14.199 1.00 39.00 259 ARG A CA 1
ATOM 2085 C C . ARG A 1 259 ? -39.576 -16.482 14.980 1.00 39.00 259 ARG A C 1
ATOM 2087 O O . ARG A 1 259 ? -40.761 -16.224 14.821 1.00 39.00 259 ARG A O 1
ATOM 2094 N N . ASN A 1 260 ? -39.143 -17.384 15.864 1.00 45.19 260 ASN A N 1
ATOM 2095 C CA . ASN A 1 260 ? -40.058 -18.115 16.739 1.00 45.19 260 ASN A CA 1
ATOM 2096 C C . ASN A 1 260 ? -40.695 -17.200 17.792 1.00 45.19 260 ASN A C 1
ATOM 2098 O O . ASN A 1 260 ? -41.894 -17.302 17.994 1.00 45.19 260 ASN A O 1
ATOM 2102 N N . HIS A 1 261 ? -39.950 -16.263 18.394 1.00 44.50 261 HIS A N 1
ATOM 2103 C CA . HIS A 1 261 ? -40.520 -15.367 19.410 1.00 44.50 261 HIS A CA 1
ATOM 2104 C C . HIS A 1 261 ? -41.581 -14.403 18.843 1.00 44.50 261 HIS A C 1
ATOM 2106 O O . HIS A 1 261 ? -42.610 -14.205 19.481 1.00 44.50 261 HIS A O 1
ATOM 2112 N N . GLN A 1 262 ? -41.385 -13.890 17.618 1.00 46.91 262 GLN A N 1
ATOM 2113 C CA . GLN A 1 262 ? -42.391 -13.075 16.913 1.00 46.91 262 GLN A CA 1
ATOM 2114 C C . GLN A 1 262 ? -43.634 -13.879 16.493 1.00 46.91 262 GLN A C 1
ATOM 2116 O O . GLN A 1 262 ? -44.741 -13.340 16.489 1.00 46.91 262 GLN A O 1
ATOM 2121 N N . ALA A 1 263 ? -43.484 -15.170 16.174 1.00 50.50 263 ALA A N 1
ATOM 2122 C CA . ALA A 1 263 ? -44.623 -16.047 15.900 1.00 50.50 263 ALA A CA 1
ATOM 2123 C C . ALA A 1 263 ? -45.429 -16.359 17.176 1.00 50.50 263 ALA A C 1
ATOM 2125 O O . ALA A 1 263 ? -46.657 -16.395 17.123 1.00 50.50 263 ALA A O 1
ATOM 2126 N N . THR A 1 264 ? -44.765 -16.523 18.330 1.00 50.31 264 THR A N 1
ATOM 2127 C CA . THR A 1 264 ? -45.449 -16.748 19.614 1.00 50.31 264 THR A CA 1
ATOM 2128 C C . THR A 1 264 ? -46.186 -15.501 20.107 1.00 50.31 264 THR A C 1
ATOM 2130 O O . THR A 1 264 ? -47.314 -15.632 20.564 1.00 50.31 264 THR A O 1
ATOM 2133 N N . GLU A 1 265 ? -45.603 -14.302 19.962 1.00 48.75 265 GLU A N 1
ATOM 2134 C CA . GLU A 1 265 ? -46.257 -13.034 20.341 1.00 48.75 265 GLU A CA 1
ATOM 2135 C C . GLU A 1 265 ? -47.487 -12.725 19.471 1.00 48.75 265 GLU A C 1
ATOM 2137 O O . GLU A 1 265 ? -48.509 -12.258 19.971 1.00 48.75 265 GLU A O 1
ATOM 2142 N N . SER A 1 266 ? -47.435 -13.059 18.177 1.00 49.97 266 SER A N 1
ATOM 2143 C CA . SER A 1 266 ? -48.580 -12.892 17.269 1.00 49.97 266 SER A CA 1
ATOM 2144 C C . SER A 1 266 ? -49.743 -13.827 17.630 1.00 49.97 266 SER A C 1
ATOM 2146 O O . SER A 1 266 ? -50.901 -13.424 17.562 1.00 49.97 266 SER A O 1
ATOM 2148 N N . ALA A 1 267 ? -49.446 -15.057 18.068 1.00 53.59 267 ALA A N 1
ATOM 2149 C CA . ALA A 1 267 ? -50.458 -16.022 18.498 1.00 53.59 267 ALA A CA 1
ATOM 2150 C C . ALA A 1 267 ? -51.078 -15.666 19.863 1.00 53.59 267 ALA A C 1
ATOM 2152 O O . ALA A 1 267 ? -52.287 -15.815 20.036 1.00 53.59 267 ALA A O 1
ATOM 2153 N N . THR A 1 268 ? -50.288 -15.148 20.814 1.00 52.66 268 THR A N 1
ATOM 2154 C CA . THR A 1 268 ? -50.807 -14.699 22.118 1.00 52.66 268 THR A CA 1
ATOM 2155 C C . THR A 1 268 ? -51.695 -13.466 21.994 1.00 52.66 268 THR A C 1
ATOM 2157 O O . THR A 1 268 ? -52.732 -13.397 22.654 1.00 52.66 268 THR A O 1
ATOM 2160 N N . ASN A 1 269 ? -51.347 -12.531 21.106 1.00 53.94 269 ASN A N 1
ATOM 2161 C CA . ASN A 1 269 ? -52.145 -11.326 20.885 1.00 53.94 269 ASN A CA 1
ATOM 2162 C C . ASN A 1 269 ? -53.490 -11.657 20.221 1.00 53.94 269 ASN A C 1
ATOM 2164 O O . ASN A 1 269 ? -54.508 -11.114 20.635 1.00 53.94 269 ASN A O 1
ATOM 2168 N N . LEU A 1 270 ? -53.528 -12.623 19.292 1.00 53.12 270 LEU A N 1
ATOM 2169 C CA . LEU A 1 270 ? -54.778 -13.104 18.691 1.00 53.12 270 LEU A CA 1
ATOM 2170 C C . LEU A 1 270 ? -55.691 -13.800 19.720 1.00 53.12 270 LEU A C 1
ATOM 2172 O O . LEU A 1 270 ? -56.901 -13.593 19.720 1.00 53.12 270 LEU A O 1
ATOM 2176 N N . SER A 1 271 ? -55.117 -14.597 20.631 1.00 51.38 271 SER A N 1
ATOM 2177 C CA . SER A 1 271 ? -55.884 -15.257 21.700 1.00 51.38 271 SER A CA 1
ATOM 2178 C C . SER A 1 271 ? -56.402 -14.289 22.772 1.00 51.38 271 SER A C 1
ATOM 2180 O O . SER A 1 271 ? -57.462 -14.530 23.346 1.00 51.38 271 SER A O 1
ATOM 2182 N N . ALA A 1 272 ? -55.692 -13.183 23.022 1.00 53.00 272 ALA A N 1
ATOM 2183 C CA . ALA A 1 272 ? -56.122 -12.144 23.954 1.00 53.00 272 ALA A CA 1
ATOM 2184 C C . ALA A 1 272 ? -57.278 -11.301 23.386 1.00 53.00 272 ALA A C 1
ATOM 2186 O O . ALA A 1 272 ? -58.193 -10.954 24.128 1.00 53.00 272 ALA A O 1
ATOM 2187 N N . THR A 1 273 ? -57.289 -11.037 22.074 1.00 52.78 273 THR A N 1
ATOM 2188 C CA . THR A 1 273 ? -58.407 -10.359 21.397 1.00 52.78 273 THR A CA 1
ATOM 2189 C C . THR A 1 273 ? -59.686 -11.200 21.434 1.00 52.78 273 THR A C 1
ATOM 2191 O O . THR A 1 273 ? -60.740 -10.685 21.786 1.00 52.78 273 THR A O 1
ATOM 2194 N N . ILE A 1 274 ? -59.588 -12.513 21.187 1.00 53.56 274 ILE A N 1
ATOM 2195 C CA . ILE A 1 274 ? -60.747 -13.425 21.232 1.00 53.56 274 ILE A CA 1
ATOM 2196 C C . ILE A 1 274 ? -61.325 -13.543 22.657 1.00 53.56 274 ILE A C 1
ATOM 2198 O O . ILE A 1 274 ? -62.539 -13.639 22.825 1.00 53.56 274 ILE A O 1
ATOM 2202 N N . HIS A 1 275 ? -60.481 -13.506 23.695 1.00 50.59 275 HIS A N 1
ATOM 2203 C CA . HIS A 1 275 ? -60.946 -13.528 25.087 1.00 50.59 275 HIS A CA 1
ATOM 2204 C C . HIS A 1 275 ? -61.555 -12.198 25.557 1.00 50.59 275 HIS A C 1
ATOM 2206 O O . HIS A 1 275 ? -62.486 -12.239 26.357 1.00 50.59 275 HIS A O 1
ATOM 2212 N N . GLY A 1 276 ? -61.073 -11.050 25.063 1.00 48.53 276 GLY A N 1
ATOM 2213 C CA . GLY A 1 276 ? -61.640 -9.731 25.378 1.00 48.53 276 GLY A CA 1
ATOM 2214 C C . GLY A 1 276 ? -63.054 -9.541 24.820 1.00 48.53 276 GLY A C 1
ATOM 2215 O O . GLY A 1 276 ? -63.940 -9.046 25.514 1.00 48.53 276 GLY A O 1
ATOM 2216 N N . GLU A 1 277 ? -63.300 -10.040 23.610 1.00 44.28 277 GLU A N 1
ATOM 2217 C CA . GLU A 1 277 ? -64.588 -9.892 22.922 1.00 44.28 277 GLU A CA 1
ATOM 2218 C C . GLU A 1 277 ? -65.700 -10.770 23.529 1.00 44.28 277 GLU A C 1
ATOM 2220 O O . GLU A 1 277 ? -66.877 -10.415 23.488 1.00 44.28 277 GLU A O 1
ATOM 2225 N N . TYR A 1 278 ? -65.338 -11.880 24.185 1.00 43.81 278 TYR A N 1
ATOM 2226 C CA . TYR A 1 278 ? -66.296 -12.724 24.913 1.00 43.81 278 TYR A CA 1
ATOM 2227 C C . TYR A 1 278 ? -66.653 -12.159 26.302 1.00 43.81 278 TYR A C 1
ATOM 2229 O O . TYR A 1 278 ? -67.737 -12.432 26.817 1.00 43.81 278 TYR A O 1
ATOM 2237 N N . SER A 1 279 ? -65.766 -11.364 26.916 1.00 44.34 279 SER A N 1
ATOM 2238 C CA . SER A 1 279 ? -66.022 -10.711 28.210 1.00 44.34 279 SER A CA 1
ATOM 2239 C C . SER A 1 279 ? -66.892 -9.454 28.106 1.00 44.34 279 SER A C 1
ATOM 2241 O O . SER A 1 279 ? -67.688 -9.208 29.011 1.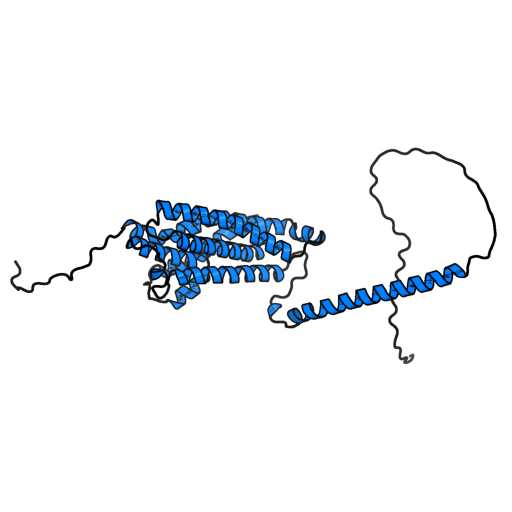00 44.34 279 SER A O 1
ATOM 2243 N N . ASP A 1 280 ? -66.821 -8.704 27.004 1.00 40.16 280 ASP A N 1
ATOM 2244 C CA . ASP A 1 280 ? -67.604 -7.467 26.831 1.00 40.16 280 ASP A CA 1
ATOM 2245 C C . ASP A 1 280 ? -69.092 -7.718 26.512 1.00 40.16 280 ASP A C 1
ATOM 2247 O O . ASP A 1 280 ? -69.948 -6.876 26.791 1.00 40.16 280 ASP A O 1
ATOM 2251 N N . LEU A 1 281 ? -69.444 -8.915 26.028 1.00 45.00 281 LEU A N 1
ATOM 2252 C CA . LEU A 1 281 ? -70.840 -9.326 25.825 1.00 45.00 281 LEU A CA 1
ATOM 2253 C C . LEU A 1 281 ? -71.552 -9.751 27.123 1.00 45.00 281 LEU A C 1
ATOM 2255 O O . LEU A 1 281 ? -72.774 -9.888 27.130 1.00 45.00 281 LEU A O 1
ATOM 2259 N N . ALA A 1 282 ? -70.821 -9.943 28.226 1.00 43.25 282 ALA A N 1
ATOM 2260 C CA . ALA A 1 282 ? -71.386 -10.405 29.497 1.00 43.25 282 ALA A CA 1
ATOM 2261 C C . ALA A 1 282 ? -71.788 -9.270 30.465 1.00 43.25 282 ALA A C 1
ATOM 2263 O O . ALA A 1 282 ? -72.470 -9.540 31.452 1.00 43.25 282 ALA A O 1
ATOM 2264 N N . TYR A 1 283 ? -71.408 -8.012 30.199 1.00 40.09 283 TYR A N 1
ATOM 2265 C CA . TYR A 1 283 ? -71.582 -6.894 31.147 1.00 40.09 283 TYR A CA 1
ATOM 2266 C C . TYR A 1 283 ? -72.599 -5.815 30.738 1.00 40.09 283 TYR A C 1
ATOM 2268 O O . TYR A 1 283 ? -72.814 -4.857 31.480 1.00 40.09 283 TYR A O 1
ATOM 2276 N N . THR A 1 284 ? -73.302 -5.962 29.617 1.00 39.50 284 THR A N 1
ATOM 2277 C CA . THR A 1 284 ? -74.276 -4.967 29.126 1.00 39.50 284 THR A CA 1
ATOM 2278 C C . THR A 1 284 ? -75.712 -5.239 29.585 1.00 39.50 284 THR A C 1
ATOM 2280 O O . THR A 1 284 ? -76.639 -5.181 28.790 1.00 39.50 284 THR A O 1
ATOM 2283 N N . ASN A 1 285 ? -75.925 -5.505 30.878 1.00 39.69 285 ASN A N 1
ATOM 2284 C CA . ASN A 1 285 ? -77.258 -5.473 31.499 1.00 39.69 285 ASN A CA 1
ATOM 2285 C C . ASN A 1 285 ? -77.150 -5.087 32.984 1.00 39.69 285 ASN A C 1
ATOM 2287 O O . ASN A 1 285 ? -77.060 -5.943 33.860 1.00 39.69 285 ASN A O 1
ATOM 2291 N N . GLY A 1 286 ? -77.151 -3.784 33.277 1.00 32.66 286 GLY A N 1
ATOM 2292 C CA . GLY A 1 286 ? -77.140 -3.288 34.655 1.00 32.66 286 GLY A CA 1
ATOM 2293 C C . GLY A 1 286 ? -77.104 -1.764 34.755 1.00 32.66 286 GLY A C 1
ATOM 2294 O O . GLY A 1 286 ? -76.054 -1.144 34.670 1.00 32.66 286 GLY A O 1
ATOM 2295 N N . SER A 1 287 ? -78.276 -1.169 34.941 1.00 33.19 287 SER A N 1
ATOM 2296 C CA . SER A 1 287 ? -78.543 0.242 35.246 1.00 33.19 287 SER A CA 1
ATOM 2297 C C . SER A 1 287 ? -77.848 0.770 36.518 1.00 33.19 287 SER A C 1
ATOM 2299 O O . SER A 1 287 ? -77.921 0.082 37.531 1.00 33.19 287 SER A O 1
ATOM 2301 N N . GLN A 1 288 ? -77.344 2.018 36.527 1.00 29.59 288 GLN A N 1
ATOM 2302 C CA . GLN A 1 288 ? -77.827 3.139 37.379 1.00 29.59 288 GLN A CA 1
ATOM 2303 C C . GLN A 1 288 ? -76.867 4.349 37.503 1.00 29.59 288 GLN A C 1
ATOM 2305 O O . GLN A 1 288 ? -75.648 4.246 37.508 1.00 29.59 288 GLN A O 1
ATOM 2310 N N . SER A 1 289 ? -77.528 5.498 37.647 1.00 30.30 289 SER A N 1
ATOM 2311 C CA . SER A 1 289 ? -77.170 6.913 37.816 1.00 30.30 289 SER A CA 1
ATOM 2312 C C . SER A 1 289 ? -76.253 7.326 38.989 1.00 30.30 289 SER A C 1
ATOM 2314 O O . SER A 1 289 ? -76.384 6.777 40.080 1.00 30.30 289 SER A O 1
ATOM 2316 N N . ARG A 1 290 ? -75.482 8.423 38.804 1.00 29.11 290 ARG A N 1
ATOM 2317 C CA . ARG A 1 290 ? -75.225 9.602 39.701 1.00 29.11 290 ARG A CA 1
ATOM 2318 C C . ARG A 1 290 ? -73.903 10.288 39.297 1.00 29.11 290 ARG A C 1
ATOM 2320 O O . ARG A 1 290 ? -73.038 9.623 38.756 1.00 29.11 290 ARG A O 1
ATOM 2327 N N . ALA A 1 291 ? -73.570 11.531 39.636 1.00 27.31 291 ALA A N 1
ATOM 2328 C CA . ALA A 1 291 ? -74.242 12.824 39.766 1.00 27.31 291 ALA A CA 1
ATOM 2329 C C . ALA A 1 291 ? -73.101 13.869 39.883 1.00 27.31 291 ALA A C 1
ATOM 2331 O O . ALA A 1 291 ? -71.995 13.550 40.308 1.00 27.31 291 ALA A O 1
ATOM 2332 N N . PHE A 1 292 ? -73.397 15.092 39.464 1.00 30.83 292 PHE A N 1
ATOM 2333 C CA . PHE A 1 292 ? -72.549 16.281 39.343 1.00 30.83 292 PHE A CA 1
ATOM 2334 C C . PHE A 1 292 ? -72.095 16.886 40.688 1.00 30.83 292 PHE A C 1
ATOM 2336 O O . PHE A 1 292 ? -72.930 17.029 41.576 1.00 30.83 292 PHE A O 1
ATOM 2343 N N . SER A 1 293 ? -70.835 17.347 40.782 1.00 26.52 293 SER A N 1
ATOM 2344 C CA . SER A 1 293 ? -70.446 18.570 41.524 1.00 26.52 293 SER A CA 1
ATOM 2345 C C . SER A 1 293 ? -68.965 18.951 41.327 1.00 26.52 293 SER A C 1
ATOM 2347 O O . SER A 1 293 ? -68.077 18.125 41.522 1.00 26.52 293 SER A O 1
ATOM 2349 N N . SER A 1 294 ? -68.722 20.228 41.019 1.00 26.81 294 SER A N 1
ATOM 2350 C CA . SER A 1 294 ? -67.478 21.002 41.234 1.00 26.81 294 SER A CA 1
ATOM 2351 C C . SER A 1 294 ? -67.793 22.084 42.296 1.00 26.81 294 SER A C 1
ATOM 2353 O O . SER A 1 294 ? -68.990 22.363 42.448 1.00 26.81 294 SER A O 1
ATOM 2355 N N . PRO A 1 295 ? -66.838 22.668 43.063 1.00 40.62 295 PRO A N 1
ATOM 2356 C CA . PRO A 1 295 ? -66.100 23.861 42.581 1.00 40.62 295 PRO A CA 1
ATOM 2357 C C . PRO A 1 295 ? -64.674 24.108 43.166 1.00 40.62 295 PRO A C 1
ATOM 2359 O O . PRO A 1 295 ? -64.372 23.628 44.248 1.00 40.62 295 PRO A O 1
ATOM 2362 N N . GLN A 1 296 ? -63.882 24.910 42.419 1.00 26.80 296 GLN A N 1
ATOM 2363 C CA . GLN A 1 296 ? -62.852 25.933 42.786 1.00 26.80 296 GLN A CA 1
ATOM 2364 C C . GLN A 1 296 ? -61.718 25.553 43.784 1.00 26.80 296 GLN A C 1
ATOM 2366 O O . GLN A 1 296 ? -61.940 24.872 44.768 1.00 26.80 296 GLN A O 1
ATOM 2371 N N . ASP A 1 297 ? -60.433 25.834 43.519 1.00 25.12 297 ASP A N 1
ATOM 2372 C CA . ASP A 1 297 ? -59.817 27.169 43.586 1.00 25.12 297 ASP A CA 1
ATOM 2373 C C . ASP A 1 297 ? -58.570 27.336 42.687 1.00 25.12 297 ASP A C 1
ATOM 2375 O O . ASP A 1 297 ? -57.850 26.390 42.366 1.00 25.12 297 ASP A O 1
ATOM 2379 N N . HIS A 1 298 ? -58.332 28.590 42.294 1.00 28.59 298 HIS A N 1
ATOM 2380 C CA . HIS A 1 298 ? -57.184 29.094 41.540 1.00 28.59 298 HIS A CA 1
ATOM 2381 C C . HIS A 1 298 ? -56.036 29.460 42.498 1.00 28.59 298 HIS A C 1
ATOM 2383 O O . HIS A 1 298 ? -56.238 30.290 43.379 1.00 28.59 298 HIS A O 1
ATOM 2389 N N . GLU A 1 299 ? -54.816 28.981 42.244 1.00 28.80 299 GLU A N 1
ATOM 2390 C CA . GLU A 1 299 ? -53.594 29.670 42.683 1.00 28.80 299 GLU A CA 1
ATOM 2391 C C . GLU A 1 299 ? -52.503 29.562 41.606 1.00 28.80 299 GLU A C 1
ATOM 2393 O O . GLU A 1 299 ? -52.207 28.497 41.065 1.00 28.80 299 GLU A O 1
ATOM 2398 N N . THR A 1 300 ? -51.969 30.721 41.231 1.00 32.03 300 THR A N 1
ATOM 2399 C CA . THR A 1 300 ? -50.967 30.959 40.187 1.00 32.03 300 THR A CA 1
ATOM 2400 C C . THR A 1 300 ? -49.553 30.758 40.726 1.00 32.03 300 THR A C 1
ATOM 2402 O O . THR A 1 300 ? -49.190 31.454 41.672 1.00 32.03 300 THR A O 1
ATOM 2405 N N . ILE A 1 301 ? -48.720 29.914 40.097 1.00 35.09 301 ILE A N 1
ATOM 2406 C CA . ILE A 1 301 ? -47.266 29.891 40.350 1.00 35.09 301 ILE A CA 1
ATOM 2407 C C . ILE A 1 301 ? -46.472 29.739 39.039 1.00 35.09 301 ILE A C 1
ATOM 2409 O O . ILE A 1 301 ? -46.510 28.708 38.376 1.00 35.09 301 ILE A O 1
ATOM 2413 N N . ASP A 1 302 ? -45.809 30.849 38.718 1.00 32.00 302 ASP A N 1
ATOM 2414 C CA . ASP A 1 302 ? -44.525 31.121 38.057 1.00 32.00 302 ASP A CA 1
ATOM 2415 C C . ASP A 1 302 ? -43.860 30.135 37.066 1.00 32.00 302 ASP A C 1
ATOM 2417 O O . ASP A 1 302 ? -43.683 28.939 37.300 1.00 32.00 302 ASP A O 1
ATOM 2421 N N . ASN A 1 303 ? -43.369 30.718 35.967 1.00 41.12 303 ASN A N 1
ATOM 2422 C CA . ASN A 1 303 ? -42.577 30.074 34.923 1.00 41.12 303 ASN A CA 1
ATOM 2423 C C . ASN A 1 303 ? -41.117 29.919 35.377 1.00 41.12 303 ASN A C 1
ATOM 2425 O O . ASN A 1 303 ? -40.324 30.853 35.280 1.00 41.12 303 ASN A O 1
ATOM 2429 N N . GLY A 1 304 ? -40.724 28.709 35.776 1.00 36.34 304 GLY A N 1
ATOM 2430 C CA . GLY A 1 304 ? -39.322 28.380 36.026 1.00 36.34 304 GLY A CA 1
ATOM 2431 C C . GLY A 1 304 ? -39.065 26.878 36.121 1.00 36.34 304 GLY A C 1
ATOM 2432 O O . GLY A 1 304 ? -39.492 26.230 37.065 1.00 36.34 304 GLY A O 1
ATOM 2433 N N . ASN A 1 305 ? -38.314 26.338 35.155 1.00 45.59 305 ASN A N 1
ATOM 2434 C CA . ASN A 1 305 ? -37.587 25.063 35.238 1.00 45.59 305 ASN A CA 1
ATOM 2435 C C . ASN A 1 305 ? -38.379 23.818 35.702 1.00 45.59 305 ASN A C 1
ATOM 2437 O O . ASN A 1 305 ? -38.203 23.300 36.805 1.00 45.59 305 ASN A O 1
ATOM 2441 N N . LEU A 1 306 ? -39.153 23.230 34.788 1.00 44.66 306 LEU A N 1
ATOM 2442 C CA . LEU A 1 306 ? -39.667 21.868 34.949 1.00 44.66 306 LEU A CA 1
ATOM 2443 C C . LEU A 1 306 ? -38.624 20.852 34.461 1.00 44.66 306 LEU A C 1
ATOM 2445 O O . LEU A 1 306 ? -38.528 20.552 33.273 1.00 44.66 306 LEU A O 1
ATOM 2449 N N . VAL A 1 307 ? -37.856 20.285 35.393 1.00 45.16 307 VAL A N 1
ATOM 2450 C CA . VAL A 1 307 ? -37.186 18.995 35.175 1.00 45.16 307 VAL A CA 1
ATOM 2451 C C . VAL A 1 307 ? -38.251 17.910 35.378 1.00 45.16 307 VAL A C 1
ATOM 2453 O O . VAL A 1 307 ? -38.797 17.824 36.481 1.00 45.16 307 VAL A O 1
ATOM 2456 N N . PRO A 1 308 ? -38.591 17.071 34.381 1.00 45.53 308 PRO A N 1
ATOM 2457 C CA . PRO A 1 308 ? -39.564 16.007 34.592 1.00 45.53 308 PRO A CA 1
ATOM 2458 C C . PRO A 1 308 ? -38.981 14.960 35.550 1.00 45.53 308 PRO A C 1
ATOM 2460 O O . PRO A 1 308 ? -38.151 14.130 35.180 1.00 45.53 308 PRO A O 1
ATOM 2463 N N . ARG A 1 309 ? -39.413 14.997 36.814 1.00 39.00 309 ARG A N 1
ATOM 2464 C CA . ARG A 1 309 ? -39.106 13.970 37.812 1.00 39.00 309 ARG A CA 1
ATOM 2465 C C . ARG A 1 309 ? -40.159 12.872 37.713 1.00 39.00 309 ARG A C 1
ATOM 2467 O O . ARG A 1 309 ? -41.227 12.972 38.308 1.00 39.00 309 ARG A O 1
ATOM 2474 N N . ILE A 1 310 ? -39.860 11.817 36.962 1.00 47.81 310 ILE A N 1
ATOM 2475 C CA . ILE A 1 310 ? -40.703 10.618 36.927 1.00 47.81 310 ILE A CA 1
ATOM 2476 C C . ILE A 1 310 ? -40.543 9.903 38.273 1.00 47.81 310 ILE A C 1
ATOM 2478 O O . ILE A 1 310 ? -39.494 9.332 38.565 1.00 47.81 310 ILE A O 1
ATOM 2482 N N . VAL A 1 311 ? -41.574 9.960 39.114 1.00 43.78 311 VAL A N 1
ATOM 2483 C CA . VAL A 1 311 ? -41.652 9.184 40.355 1.00 43.78 311 VAL A CA 1
ATOM 2484 C C . VAL A 1 311 ? -42.512 7.958 40.069 1.00 43.78 311 VAL A C 1
ATOM 2486 O O . VAL A 1 311 ? -43.736 8.032 40.090 1.00 43.78 311 VAL A O 1
ATOM 2489 N N . ALA A 1 312 ? -41.871 6.826 39.782 1.00 47.84 312 ALA A N 1
ATOM 2490 C CA . ALA A 1 312 ? -42.559 5.542 39.718 1.00 47.84 312 ALA A CA 1
ATOM 2491 C C . ALA A 1 312 ? -42.885 5.086 41.150 1.00 47.84 312 ALA A C 1
ATOM 2493 O O . ALA A 1 312 ? -41.988 4.699 41.902 1.00 47.84 312 ALA A O 1
ATOM 2494 N N . ARG A 1 313 ? -44.160 5.164 41.540 1.00 43.22 313 ARG A N 1
ATOM 2495 C CA . ARG A 1 313 ? -44.703 4.439 42.699 1.00 43.22 313 ARG A CA 1
ATOM 2496 C C . ARG A 1 313 ? -45.390 3.170 42.184 1.00 43.22 313 ARG A C 1
ATOM 2498 O O . ARG A 1 313 ? -45.967 3.195 41.105 1.00 43.22 313 ARG A O 1
ATOM 2505 N N . ASP A 1 314 ? -45.254 2.083 42.940 1.00 41.72 314 ASP A N 1
ATOM 2506 C CA . ASP A 1 314 ? -45.786 0.737 42.664 1.00 41.72 314 ASP A CA 1
ATOM 2507 C C . ASP A 1 314 ? -45.165 -0.033 41.487 1.00 41.72 314 ASP A C 1
ATOM 2509 O O . ASP A 1 314 ? -45.825 -0.453 40.537 1.00 41.72 314 ASP A O 1
ATOM 2513 N N . ILE A 1 315 ? -43.863 -0.319 41.593 1.00 49.81 315 ILE A N 1
ATOM 2514 C CA . ILE A 1 315 ? -43.195 -1.286 40.712 1.00 49.81 315 ILE A CA 1
ATOM 2515 C C . ILE A 1 315 ? -43.520 -2.710 41.194 1.00 49.81 315 ILE A C 1
ATOM 2517 O O . ILE A 1 315 ? -42.872 -3.235 42.101 1.00 49.81 315 ILE A O 1
ATOM 2521 N N . VAL A 1 316 ? -44.508 -3.364 40.578 1.00 42.00 316 VAL A N 1
ATOM 2522 C CA . VAL A 1 316 ? -44.817 -4.780 40.840 1.00 42.00 316 VAL A CA 1
ATOM 2523 C C . VAL A 1 316 ? -43.945 -5.674 39.957 1.00 42.00 316 VAL A C 1
ATOM 2525 O O . VAL A 1 316 ? -44.011 -5.640 38.729 1.00 42.00 316 VAL A O 1
ATOM 2528 N N . LYS A 1 317 ? -43.105 -6.499 40.588 1.00 37.09 317 LYS A N 1
ATOM 2529 C CA . LYS A 1 317 ? -42.178 -7.411 39.906 1.00 37.09 317 LYS A CA 1
ATOM 2530 C C . LYS A 1 317 ? -42.885 -8.735 39.596 1.00 37.09 317 LYS A C 1
ATOM 2532 O O . LYS A 1 317 ? -43.041 -9.580 40.473 1.00 37.09 317 LYS A O 1
ATOM 2537 N N . VAL A 1 318 ? -43.313 -8.928 38.349 1.00 45.75 318 VAL A N 1
ATOM 2538 C CA . VAL A 1 318 ? -43.948 -10.179 37.902 1.00 45.75 318 VAL A CA 1
ATOM 2539 C C . VAL A 1 318 ? -42.874 -11.151 37.404 1.00 45.75 318 VAL A C 1
ATOM 2541 O O . VAL A 1 318 ? -42.227 -10.910 36.387 1.00 45.75 318 VAL A O 1
ATOM 2544 N N . TYR A 1 319 ? -42.676 -12.265 38.113 1.00 40.94 319 TYR A N 1
ATOM 2545 C CA . TYR A 1 319 ? -41.850 -13.381 37.641 1.00 40.94 319 TYR A CA 1
ATOM 2546 C C . TYR A 1 319 ? -42.717 -14.402 36.895 1.00 40.94 319 TYR A C 1
ATOM 2548 O O . TYR A 1 319 ? -43.702 -14.907 37.431 1.00 40.94 319 TYR A O 1
ATOM 2556 N N . SER A 1 320 ? -42.318 -14.762 35.673 1.00 33.91 320 SER A N 1
ATOM 2557 C CA . SER A 1 320 ? -42.944 -15.851 34.916 1.00 33.91 320 SER A CA 1
ATOM 2558 C C . SER A 1 320 ? -42.564 -17.208 35.525 1.00 33.91 320 SER A C 1
ATOM 2560 O O . SER A 1 320 ? -41.443 -17.687 35.351 1.00 33.91 320 SER A O 1
ATOM 2562 N N . LYS A 1 321 ? -43.504 -17.846 36.234 1.00 36.00 321 LYS A N 1
ATOM 2563 C CA . LYS A 1 321 ? -43.370 -19.212 36.773 1.00 36.00 321 LYS A CA 1
ATOM 2564 C C . LYS A 1 321 ? -43.234 -20.223 35.620 1.00 36.00 321 LYS A C 1
ATOM 2566 O O . LYS A 1 321 ? -44.202 -20.494 34.914 1.00 36.00 321 LYS A O 1
ATOM 2571 N N . LYS A 1 322 ? -42.053 -20.828 35.446 1.00 35.56 322 LYS A N 1
ATOM 2572 C CA . LYS A 1 322 ? -41.905 -22.086 34.688 1.00 35.56 322 LYS A CA 1
ATOM 2573 C C . LYS A 1 322 ? -42.453 -23.240 35.540 1.00 35.56 322 LYS A C 1
ATOM 2575 O O . LYS A 1 322 ? -42.068 -23.388 36.695 1.00 35.56 322 LYS A O 1
ATOM 2580 N N . LYS A 1 323 ? -43.377 -24.023 34.974 1.00 36.28 323 LYS A N 1
ATOM 2581 C CA . LYS A 1 323 ? -43.947 -25.248 35.565 1.00 36.28 323 LYS A CA 1
ATOM 2582 C C . LYS A 1 323 ? -42.934 -26.406 35.549 1.00 36.28 323 LYS A C 1
ATOM 2584 O O . LYS A 1 323 ? -42.284 -26.611 34.529 1.00 36.28 323 LYS A O 1
ATOM 2589 N N . GLY A 1 324 ? -42.945 -27.193 36.632 1.00 32.59 324 GLY A N 1
ATOM 2590 C CA . GLY A 1 324 ? -42.370 -28.546 36.765 1.00 32.59 324 GLY A CA 1
ATOM 2591 C C . GLY A 1 324 ? -40.916 -28.547 37.251 1.00 32.59 324 GLY A C 1
ATOM 2592 O O . GLY A 1 324 ? -40.098 -27.845 36.678 1.00 32.59 324 GLY A O 1
ATOM 2593 N N . THR A 1 325 ? -40.496 -29.266 38.294 1.00 31.08 325 THR A N 1
ATOM 2594 C CA . THR A 1 325 ? -41.053 -30.475 38.920 1.00 31.08 325 THR A CA 1
ATOM 2595 C C . THR A 1 325 ? -40.437 -30.596 40.323 1.00 31.08 325 THR A C 1
ATOM 2597 O O . THR A 1 325 ? -39.228 -30.439 40.473 1.00 31.08 325 THR A O 1
ATOM 2600 N N . ILE A 1 326 ? -41.260 -30.838 41.344 1.00 35.69 326 ILE A N 1
ATOM 2601 C CA . ILE A 1 326 ? -40.823 -31.193 42.708 1.00 35.69 326 ILE A CA 1
ATOM 2602 C C . ILE A 1 326 ? -40.389 -32.672 42.690 1.00 35.69 326 ILE A C 1
ATOM 2604 O O . ILE A 1 326 ? -41.030 -33.468 42.003 1.00 35.69 326 ILE A O 1
ATOM 2608 N N . PRO A 1 327 ? -39.381 -33.068 43.481 1.00 33.97 327 PRO A N 1
ATOM 2609 C CA . PRO A 1 327 ? -39.682 -34.110 44.453 1.00 33.97 327 PRO A CA 1
ATOM 2610 C C . PRO A 1 327 ? -39.287 -33.683 45.870 1.00 33.97 327 PRO A C 1
ATOM 2612 O O . PRO A 1 327 ? -38.258 -33.055 46.109 1.00 33.97 327 PRO A O 1
ATOM 2615 N N . ALA A 1 328 ? -40.181 -34.017 46.794 1.00 32.66 328 ALA A N 1
ATOM 2616 C CA . ALA A 1 328 ? -39.990 -33.967 48.231 1.00 32.66 328 ALA A CA 1
ATOM 2617 C C . ALA A 1 328 ? -38.854 -34.904 48.660 1.00 32.66 328 ALA A C 1
ATOM 2619 O O . ALA A 1 328 ? -38.740 -35.965 48.060 1.00 32.66 328 ALA A O 1
ATOM 2620 N N . VAL A 1 329 ? -38.117 -34.563 49.727 1.00 31.28 329 VAL A N 1
ATOM 2621 C CA . VAL A 1 329 ? -37.708 -35.491 50.806 1.00 31.28 329 VAL A CA 1
ATOM 2622 C C . VAL A 1 329 ? -37.322 -34.682 52.062 1.00 31.28 329 VAL A C 1
ATOM 2624 O O . VAL A 1 329 ? -36.387 -33.891 52.048 1.00 31.28 329 VAL A O 1
ATOM 2627 N N . ASN A 1 330 ? -38.132 -34.906 53.102 1.00 29.20 330 ASN A N 1
ATOM 2628 C CA . ASN A 1 330 ? -37.922 -34.996 54.554 1.00 29.20 330 ASN A CA 1
ATOM 2629 C C . ASN A 1 330 ? -36.940 -34.097 55.328 1.00 29.20 330 ASN A C 1
ATOM 2631 O O . ASN A 1 330 ? -35.725 -34.193 55.212 1.00 29.20 330 ASN A O 1
ATOM 2635 N N . HIS A 1 331 ? -37.559 -33.378 56.273 1.00 30.19 331 HIS A N 1
ATOM 2636 C CA . HIS A 1 331 ? -37.216 -33.279 57.696 1.00 30.19 331 HIS A CA 1
ATOM 2637 C C . HIS A 1 331 ? -36.102 -34.210 58.209 1.00 30.19 331 HIS A C 1
ATOM 2639 O O . HIS A 1 331 ? -36.282 -35.429 58.237 1.00 30.19 331 HIS A O 1
ATOM 2645 N N . GLN A 1 332 ? -35.057 -33.605 58.774 1.00 32.16 332 GLN A N 1
ATOM 2646 C CA . GLN A 1 332 ? -34.786 -33.616 60.218 1.00 32.16 332 GLN A CA 1
ATOM 2647 C C . GLN A 1 332 ? -33.996 -32.370 60.609 1.00 32.16 332 GLN A C 1
ATOM 2649 O O . GLN A 1 332 ? -33.144 -31.946 59.796 1.00 32.16 332 GLN A O 1
#

Secondary structure (DSSP, 8-state):
---------PPPPPP----HHHHHHHHHHHHHHHHHHHHHHHHHHHHHHHHHHTTHHHHHHHTT--HHHHHHHHHHHHHHHHHHHHHHHHHHHHHHT-SSS-HHHHHHHHHHHHHHHHHHHHHHHHH-S-HHHHHHHHHHHHHHTTHHHHHGGGS-TTTTHHHHHHHTTSHHHHHHHHHHHHHHHHHTT----TTTTT-SSS-HHHHHHHHHHHHHHHHHHHHHHHHHSPPTTS-PPPTTGGG-THHHHHHHHHHHHHHHHHHHHHHHHHHHHHHHHHHHTTS-------------------------------------------------

Sequence (332 aa):
VTSNGVWSMPMPTASYSQNSFFLAVGYLLGLTIVMAYLYPTSRLIKLIVEEKETKLKETMFIMGLKPWAHWIAWMSCSLLIFGVIAVLVTNSLSNNVLTYSDPVYLFWWIFFFSTATVGFCFALASLFSKAKLASIIGPMALFATLLPRFIFFGYNRYEASSAKKWASLLPATAFSFGADIVADYEYGEIGIQDWNSGEGDYSFNTSIGFLVFDTILYIFLGWYLDQVVPREYGSARPMWFLCTPSFWCSCFFRRRTRRNHQATESATNLSATIHGEYSDLAYTNGSQSRAFSSPQDHETIDNGNLVPRIVARDIVKVYSKKKGTIPAVNHQ

Organism: NCBI:txid265537

pLDDT: mean 74.17, std 22.86, range [25.12, 96.69]

Radius of gyration: 35.68 Å; chains: 1; bounding box: 134×67×93 Å